Protein AF-A0A3N5UXP0-F1 (afdb_monomer_lite)

Structure (mmCIF, N/CA/C/O backbone):
data_AF-A0A3N5UXP0-F1
#
_entry.id   AF-A0A3N5UXP0-F1
#
loop_
_atom_site.group_PDB
_atom_site.id
_atom_site.type_symbol
_atom_site.label_atom_id
_atom_site.label_alt_id
_atom_site.label_comp_id
_atom_site.label_asym_id
_atom_site.label_entity_id
_atom_site.label_seq_id
_atom_site.pdbx_PDB_ins_code
_atom_site.Cartn_x
_atom_site.Cartn_y
_atom_site.Cartn_z
_atom_site.occupancy
_atom_site.B_iso_or_equiv
_atom_site.auth_seq_id
_atom_site.auth_comp_id
_atom_site.auth_asym_id
_atom_site.auth_atom_id
_atom_site.pdbx_PDB_model_num
ATOM 1 N N . MET A 1 1 ? -9.389 53.511 -37.615 1.00 38.66 1 MET A N 1
ATOM 2 C CA . MET A 1 1 ? -10.860 53.507 -37.781 1.00 38.66 1 MET A CA 1
ATOM 3 C C . MET A 1 1 ? -11.478 53.031 -36.477 1.00 38.66 1 MET A C 1
ATOM 5 O O . MET A 1 1 ? -11.442 51.839 -36.210 1.00 38.66 1 MET A O 1
ATOM 9 N N . ASN A 1 2 ? -11.983 53.950 -35.650 1.00 48.22 2 ASN A N 1
ATOM 10 C CA . ASN A 1 2 ? -12.771 53.594 -34.467 1.00 48.22 2 ASN A CA 1
ATOM 11 C C . ASN A 1 2 ? -14.183 53.247 -34.936 1.00 48.22 2 ASN A C 1
ATOM 13 O O . ASN A 1 2 ? -14.915 54.132 -35.375 1.00 48.22 2 ASN A O 1
ATOM 17 N N . GLN A 1 3 ? -14.556 51.969 -34.893 1.00 58.78 3 GLN A N 1
ATOM 18 C CA . GLN A 1 3 ? -15.959 51.607 -35.046 1.00 58.78 3 GLN A CA 1
ATOM 19 C C . GLN A 1 3 ? -16.660 51.848 -33.709 1.00 58.78 3 GLN A C 1
ATOM 21 O O . GLN A 1 3 ? -16.374 51.184 -32.715 1.00 58.78 3 GLN A O 1
ATOM 26 N N . ASN A 1 4 ? -17.547 52.842 -33.680 1.00 67.31 4 ASN A N 1
ATOM 27 C CA . ASN A 1 4 ? -18.376 53.130 -32.517 1.00 67.31 4 ASN A CA 1
ATOM 28 C C . ASN A 1 4 ? -19.388 51.991 -32.336 1.00 67.31 4 ASN A C 1
ATOM 30 O O . ASN A 1 4 ? -20.282 51.818 -33.162 1.00 67.31 4 ASN A O 1
ATOM 34 N N . LEU A 1 5 ? -19.243 51.227 -31.253 1.00 76.81 5 LEU A N 1
ATOM 35 C CA . LEU A 1 5 ? -20.214 50.220 -30.824 1.00 76.81 5 LEU A CA 1
ATOM 36 C C . LEU A 1 5 ? -21.593 50.869 -30.643 1.00 76.81 5 LEU A C 1
ATOM 38 O O . LEU A 1 5 ? -21.757 51.783 -29.832 1.00 76.81 5 LEU A O 1
ATOM 42 N N . SER A 1 6 ? -22.600 50.402 -31.387 1.00 84.00 6 SER A N 1
ATOM 43 C CA . SER A 1 6 ? -23.972 50.870 -31.195 1.00 84.00 6 SER A CA 1
ATOM 44 C C . SER A 1 6 ? -24.574 50.263 -29.921 1.00 84.00 6 SER A C 1
ATOM 46 O O . SER A 1 6 ? -24.191 49.175 -29.487 1.00 84.00 6 SER A O 1
ATOM 48 N N . ARG A 1 7 ? -25.582 50.923 -29.329 1.00 82.81 7 ARG A N 1
ATOM 49 C CA . ARG A 1 7 ? -26.308 50.398 -28.149 1.00 82.81 7 ARG A CA 1
ATOM 50 C C . ARG A 1 7 ? -26.869 48.990 -28.384 1.00 82.81 7 ARG A C 1
ATOM 52 O O . ARG A 1 7 ? -26.941 48.185 -27.461 1.00 82.81 7 ARG A O 1
ATOM 59 N N . ARG A 1 8 ? -27.254 48.689 -29.627 1.00 84.56 8 ARG A N 1
ATOM 60 C CA . ARG A 1 8 ? -27.774 47.377 -30.025 1.00 84.56 8 ARG A CA 1
ATOM 61 C C . ARG A 1 8 ? -26.673 46.320 -30.060 1.00 84.56 8 ARG A C 1
ATOM 63 O O . ARG A 1 8 ? -26.922 45.188 -29.659 1.00 84.56 8 ARG A O 1
ATOM 70 N N . ASP A 1 9 ? -25.478 46.686 -30.508 1.00 83.69 9 ASP A N 1
ATOM 71 C CA . ASP A 1 9 ? -24.330 45.778 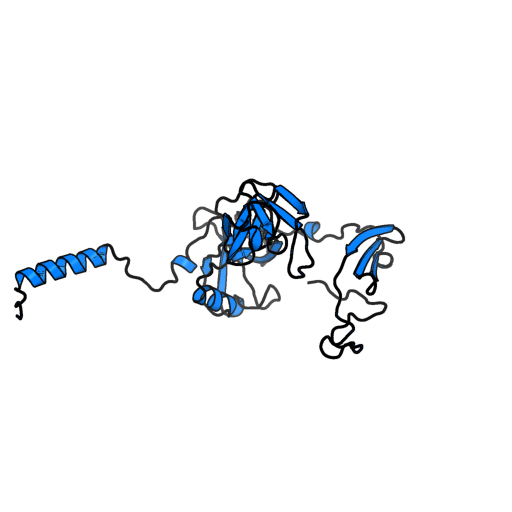-30.537 1.00 83.69 9 ASP A CA 1
ATOM 72 C C . ASP A 1 9 ? -23.822 45.505 -29.122 1.00 83.69 9 ASP A C 1
ATOM 74 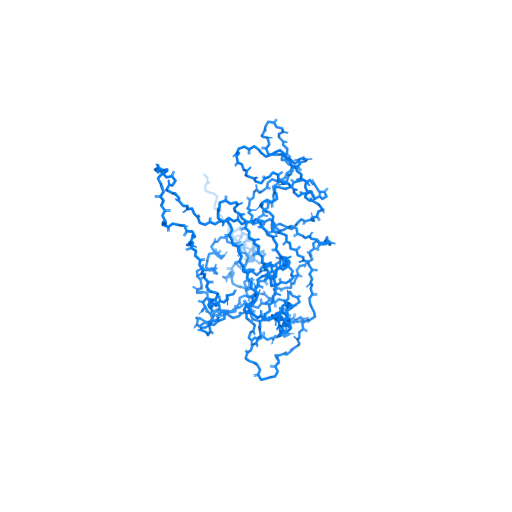O O . ASP A 1 9 ? -23.550 44.355 -28.790 1.00 83.69 9 ASP A O 1
ATOM 78 N N . PHE A 1 10 ? -23.836 46.516 -28.246 1.00 85.12 10 PHE A N 1
ATOM 79 C CA . PHE A 1 10 ? -23.573 46.331 -26.818 1.00 85.12 10 PHE A CA 1
ATOM 80 C C . PHE A 1 10 ? -24.548 45.335 -26.175 1.00 85.12 10 PHE A C 1
ATOM 82 O O . PHE A 1 10 ? -24.109 44.414 -25.496 1.00 85.12 10 PHE A O 1
ATOM 89 N N . LEU A 1 11 ? -25.858 45.461 -26.424 1.00 86.75 11 LEU A N 1
ATOM 90 C CA . LEU A 1 11 ? -26.856 44.539 -25.864 1.00 86.75 11 LEU A CA 1
ATOM 91 C C . LEU A 1 11 ? -26.717 43.108 -26.398 1.00 86.75 11 LEU A C 1
ATOM 93 O O . LEU A 1 11 ? -26.903 42.157 -25.644 1.00 86.75 11 LEU A O 1
ATOM 97 N N . LYS A 1 12 ? -26.361 42.939 -27.677 1.00 83.31 12 LYS A N 1
ATOM 98 C CA . LYS A 1 12 ? -26.081 41.615 -28.252 1.00 83.31 12 LYS A CA 1
ATOM 99 C C . LYS A 1 12 ? -24.848 40.980 -27.617 1.00 83.31 12 LYS A C 1
ATOM 101 O O . LYS A 1 12 ? -24.900 39.817 -27.236 1.00 83.31 12 LYS A O 1
ATOM 106 N N . ILE A 1 13 ? -23.768 41.746 -27.475 1.00 83.44 13 ILE A N 1
ATOM 107 C CA . ILE A 1 13 ? -22.529 41.271 -26.852 1.00 83.44 13 ILE A CA 1
ATOM 108 C C . ILE A 1 13 ? -22.777 40.948 -25.376 1.00 83.44 13 ILE A C 1
ATOM 110 O O . ILE A 1 13 ? -22.429 39.862 -24.938 1.00 83.44 13 ILE A O 1
ATOM 114 N N . ALA A 1 14 ? -23.453 41.821 -24.626 1.00 82.44 14 ALA A N 1
ATOM 115 C CA . ALA A 1 14 ? -23.791 41.580 -23.225 1.00 82.44 14 ALA A CA 1
ATOM 116 C C . ALA A 1 14 ? -24.684 40.341 -23.045 1.00 82.44 14 ALA A C 1
ATOM 118 O O . ALA A 1 14 ? -24.437 39.543 -22.146 1.00 82.44 14 ALA A O 1
ATOM 119 N N . GLY A 1 15 ? -25.679 40.143 -23.917 1.00 82.62 15 GLY A N 1
ATOM 120 C CA . GLY A 1 15 ? -26.537 38.957 -23.897 1.00 82.62 15 GLY A CA 1
ATOM 121 C C . GLY A 1 15 ? -25.772 37.660 -24.173 1.00 82.62 15 GLY A C 1
ATOM 122 O O . GLY A 1 15 ? -25.979 36.673 -23.474 1.00 82.62 15 GLY A O 1
ATOM 123 N N . VAL A 1 16 ? -24.843 37.668 -25.136 1.00 81.56 16 VAL A N 1
ATOM 124 C CA . VAL A 1 16 ? -23.967 36.517 -25.423 1.00 81.56 16 VAL A CA 1
ATOM 125 C C . VAL A 1 16 ? -22.995 36.261 -24.269 1.00 81.56 16 VAL A C 1
ATOM 127 O O . VAL A 1 16 ? -22.831 35.114 -23.869 1.00 81.56 16 VAL A O 1
ATOM 130 N N . SER A 1 17 ? -22.405 37.303 -23.681 1.00 74.50 17 SER A N 1
ATOM 131 C CA . SER A 1 17 ? -21.497 37.181 -22.532 1.00 74.50 17 SER A CA 1
ATOM 132 C C . SER A 1 17 ? -22.204 36.662 -21.274 1.00 74.50 17 SER A C 1
ATOM 134 O O . SER A 1 17 ? -21.659 35.818 -20.570 1.00 74.50 17 SER A O 1
ATOM 136 N N . LEU A 1 18 ? -23.432 37.114 -21.000 1.00 75.69 18 LEU A N 1
ATOM 137 C CA . LEU A 1 18 ? -24.247 36.617 -19.884 1.00 75.69 18 LEU A CA 1
ATOM 138 C C . LEU A 1 18 ? -24.764 35.194 -20.139 1.00 75.69 18 LEU A C 1
ATOM 140 O O . LEU A 1 18 ? -24.789 34.382 -19.219 1.00 75.69 18 LEU A O 1
ATOM 144 N N . GLY A 1 19 ? -25.115 34.857 -21.384 1.00 77.06 19 GLY A N 1
ATOM 145 C CA . GLY A 1 19 ? -25.444 33.485 -21.779 1.00 77.06 19 GLY A CA 1
ATOM 146 C C . GLY A 1 19 ? -24.246 32.541 -21.646 1.00 77.06 19 GLY A C 1
ATOM 147 O O . GLY A 1 19 ? -24.389 31.433 -21.141 1.00 77.06 19 GLY A O 1
ATOM 148 N N . ALA A 1 20 ? -23.044 32.999 -22.006 1.00 71.12 20 ALA A N 1
ATOM 149 C CA . ALA A 1 20 ? -21.808 32.255 -21.790 1.00 71.12 20 ALA A CA 1
ATOM 150 C C . ALA A 1 20 ? -21.514 32.048 -20.297 1.00 71.12 20 ALA A C 1
ATOM 152 O O . ALA A 1 20 ? -21.013 30.993 -19.940 1.00 71.12 20 ALA A O 1
ATOM 153 N N . LEU A 1 21 ? -21.884 32.985 -19.413 1.00 66.25 21 LEU A N 1
ATOM 154 C CA . LEU A 1 21 ? -21.805 32.801 -17.956 1.00 66.25 21 LEU A CA 1
ATOM 155 C C . LEU A 1 21 ? -22.816 31.780 -17.407 1.00 66.25 21 LEU A C 1
ATOM 157 O O . LEU A 1 21 ? -22.549 31.181 -16.375 1.00 66.25 21 LEU A O 1
ATOM 161 N N . ALA A 1 22 ? -23.941 31.542 -18.088 1.00 70.31 22 ALA A N 1
ATOM 162 C CA . ALA A 1 22 ? -24.891 30.494 -17.701 1.00 70.31 22 ALA A CA 1
ATOM 163 C C . ALA A 1 22 ? -24.376 29.074 -18.019 1.00 70.31 22 ALA A C 1
ATOM 165 O O . ALA A 1 22 ? -24.776 28.116 -17.363 1.00 70.31 22 ALA A O 1
ATOM 166 N N . PHE A 1 23 ? -23.472 28.945 -18.999 1.00 66.38 23 PHE A N 1
ATOM 167 C CA . PHE A 1 23 ? -22.812 27.682 -19.370 1.00 66.38 23 PHE A CA 1
ATOM 168 C C . PHE A 1 23 ? -21.343 27.601 -18.940 1.00 66.38 23 PHE A C 1
ATOM 170 O O . PHE A 1 23 ? -20.731 26.540 -19.022 1.00 66.38 23 PHE A O 1
ATOM 177 N N . SER A 1 24 ? -20.768 28.708 -18.478 1.00 53.28 24 SER A N 1
ATOM 178 C CA . SER A 1 24 ? -19.489 28.739 -17.789 1.00 53.28 24 SER A CA 1
ATOM 179 C C . SER A 1 24 ? -19.798 28.449 -16.329 1.00 53.28 24 SER A C 1
ATOM 181 O O . SER A 1 24 ? -20.294 29.352 -15.655 1.00 53.28 24 SER A O 1
ATOM 183 N N . PRO A 1 25 ? -19.535 27.234 -15.815 1.00 49.50 25 PRO A N 1
ATOM 184 C CA . PRO A 1 25 ? -19.732 26.964 -14.403 1.00 49.50 25 PRO A CA 1
ATOM 185 C C . PRO A 1 25 ? -18.946 28.019 -13.632 1.00 49.50 25 PRO A C 1
ATOM 187 O O . PRO A 1 25 ? -17.723 28.133 -13.760 1.00 49.50 25 PRO A O 1
ATOM 190 N N . TYR A 1 26 ? -19.676 28.858 -12.901 1.00 49.84 26 TYR A N 1
ATOM 191 C CA . TYR A 1 26 ? -19.102 29.772 -11.937 1.00 49.84 26 TYR A CA 1
ATOM 192 C C . TYR A 1 26 ? -18.204 28.901 -11.059 1.00 49.84 26 TYR A C 1
ATOM 194 O O . TYR A 1 26 ? -18.693 27.972 -10.416 1.00 49.84 26 TYR A O 1
ATOM 202 N N . ARG A 1 27 ? -16.884 29.120 -11.110 1.00 50.84 27 ARG A N 1
ATOM 203 C CA . ARG A 1 27 ? -15.921 28.441 -10.240 1.00 50.84 27 ARG A CA 1
ATOM 204 C C . ARG A 1 27 ? -16.158 28.954 -8.820 1.00 50.84 27 ARG A C 1
ATOM 206 O O . ARG A 1 27 ? -15.425 29.806 -8.330 1.00 50.84 27 ARG A O 1
ATOM 213 N N . LEU A 1 28 ? -17.232 28.474 -8.193 1.00 47.59 28 LEU A N 1
ATOM 214 C CA . LEU A 1 28 ? -17.370 28.438 -6.746 1.00 47.59 28 LEU A CA 1
ATOM 215 C C . LEU A 1 28 ? -16.079 27.818 -6.192 1.00 47.59 28 LEU A C 1
ATOM 217 O O . LEU A 1 28 ? -15.496 26.960 -6.863 1.00 47.59 28 LEU A O 1
ATOM 221 N N . PRO A 1 29 ? -15.572 28.290 -5.045 1.00 48.44 29 PRO A N 1
ATOM 222 C CA . PRO A 1 29 ? -14.257 27.911 -4.546 1.00 48.44 29 PRO A CA 1
ATOM 223 C C . PRO A 1 29 ? -14.208 26.408 -4.239 1.00 48.44 29 PRO A C 1
ATOM 225 O O . PRO A 1 29 ? -14.593 25.984 -3.162 1.00 48.44 29 PRO A O 1
ATOM 228 N N . TYR A 1 30 ? -13.804 25.630 -5.247 1.00 52.69 30 TYR A N 1
ATOM 229 C CA . TYR A 1 30 ? -12.980 24.415 -5.324 1.00 52.69 30 TYR A CA 1
ATOM 230 C C . TYR A 1 30 ? -12.932 23.391 -4.162 1.00 52.69 30 TYR A C 1
ATOM 232 O O . TYR A 1 30 ? -12.047 22.540 -4.170 1.00 52.69 30 TYR A O 1
ATOM 240 N N . PHE A 1 31 ? -13.868 23.397 -3.209 1.00 54.62 31 PHE A N 1
ATOM 241 C CA . PHE A 1 31 ? -13.952 22.417 -2.115 1.00 54.62 31 PHE A CA 1
ATOM 242 C C . PHE A 1 31 ? -15.149 21.469 -2.227 1.00 54.62 31 PHE A C 1
ATOM 244 O O . PHE A 1 31 ? -15.067 20.361 -1.706 1.00 54.62 31 PHE A O 1
ATOM 251 N N . ASP A 1 32 ? -16.199 21.806 -2.984 1.00 67.12 32 ASP A N 1
ATOM 252 C CA . ASP A 1 32 ? -17.343 20.893 -3.170 1.00 67.12 32 ASP A CA 1
ATOM 253 C C . ASP A 1 32 ? -16.909 19.545 -3.761 1.00 67.12 32 ASP A C 1
ATOM 255 O O . ASP A 1 32 ? -17.419 18.498 -3.374 1.00 67.12 32 ASP A O 1
ATOM 259 N N . TYR A 1 33 ? -15.909 19.538 -4.651 1.00 81.06 33 TYR A N 1
ATOM 260 C CA . TYR A 1 33 ? -15.340 18.288 -5.155 1.00 81.06 33 TYR A CA 1
ATOM 261 C C . TYR A 1 33 ? -14.583 17.506 -4.075 1.00 81.06 33 TYR A C 1
ATOM 263 O O . TYR A 1 33 ? -14.628 16.277 -4.089 1.00 81.06 33 TYR A O 1
ATOM 271 N N . LEU A 1 34 ? -13.877 18.189 -3.168 1.00 88.19 34 LEU A N 1
ATOM 272 C CA . LEU A 1 34 ? -13.119 17.542 -2.097 1.00 88.19 34 LEU A CA 1
ATOM 273 C C . LEU A 1 34 ? -14.053 16.905 -1.072 1.00 88.19 34 LEU A C 1
ATOM 275 O O . LEU A 1 34 ? -13.757 15.808 -0.626 1.00 88.19 34 LEU A O 1
ATOM 279 N N . SER A 1 35 ? -15.183 17.536 -0.757 1.00 90.25 35 SER A N 1
ATOM 280 C CA . SER A 1 35 ? -16.163 17.017 0.207 1.00 90.25 35 SER A CA 1
ATOM 281 C C . SER A 1 35 ? -17.239 16.114 -0.407 1.00 90.25 35 SER A C 1
ATOM 283 O O . SER A 1 35 ? -17.994 15.475 0.325 1.00 90.25 35 SER A O 1
ATOM 285 N N . ALA A 1 36 ? -17.330 16.036 -1.740 1.00 92.12 36 ALA A N 1
ATOM 286 C CA . ALA A 1 36 ? -18.309 15.188 -2.414 1.00 92.12 36 ALA A CA 1
ATOM 287 C C . ALA A 1 36 ? -18.081 13.696 -2.093 1.00 92.12 36 ALA A C 1
ATOM 289 O O . ALA A 1 36 ? -16.945 13.231 -2.229 1.00 92.12 36 ALA A O 1
ATOM 290 N N . PRO A 1 37 ? -19.142 12.927 -1.773 1.00 93.31 37 PRO A N 1
ATOM 291 C CA . PRO A 1 37 ? -19.045 11.491 -1.519 1.00 93.31 37 PRO A CA 1
ATOM 292 C C . PRO A 1 37 ? -18.346 10.748 -2.662 1.00 93.31 37 PRO A C 1
ATOM 294 O O . PRO A 1 37 ? -18.597 11.017 -3.842 1.00 93.31 37 PRO A O 1
ATOM 297 N N . LYS A 1 38 ? -17.470 9.801 -2.317 1.00 94.44 38 LYS A N 1
ATOM 298 C CA . LYS A 1 38 ? -16.662 9.046 -3.281 1.00 94.44 38 LYS A CA 1
ATOM 299 C C . LYS A 1 38 ? -16.999 7.564 -3.208 1.00 94.44 38 LYS A C 1
ATOM 301 O O . LYS A 1 38 ? -16.646 6.899 -2.243 1.00 94.44 38 LYS A O 1
ATOM 306 N N . ARG A 1 39 ? -17.651 7.049 -4.248 1.00 95.12 39 ARG A N 1
ATOM 307 C CA . ARG A 1 39 ? -17.877 5.609 -4.405 1.00 95.12 39 ARG A CA 1
ATOM 308 C C . ARG A 1 39 ? -16.637 4.938 -4.987 1.00 95.12 39 ARG A C 1
ATOM 310 O O . ARG A 1 39 ? -15.895 5.578 -5.743 1.00 95.12 39 ARG A O 1
ATOM 317 N N . LEU A 1 40 ? -16.430 3.663 -4.669 1.00 96.12 40 LEU A N 1
ATOM 318 C CA . LEU A 1 40 ? -15.402 2.877 -5.342 1.00 96.12 40 LEU A CA 1
ATOM 319 C C . LEU A 1 40 ? -15.609 2.891 -6.865 1.00 96.12 40 LEU A C 1
ATOM 321 O O . LEU A 1 40 ? -16.737 2.692 -7.332 1.00 96.12 40 LEU A O 1
ATOM 325 N N . PRO A 1 41 ? -14.545 3.142 -7.648 1.00 94.12 41 PRO A N 1
ATOM 326 C CA . PRO A 1 41 ? -14.595 2.953 -9.086 1.00 94.12 41 PRO A CA 1
ATOM 327 C C . PRO A 1 41 ? -14.571 1.458 -9.425 1.00 94.12 41 PRO A C 1
ATOM 329 O O . PRO A 1 41 ? -14.296 0.603 -8.583 1.00 94.12 41 PRO A O 1
ATOM 332 N N . GLU A 1 42 ? -14.818 1.145 -10.691 1.00 94.12 42 GLU A N 1
ATOM 333 C CA . GLU A 1 42 ? -14.532 -0.183 -11.220 1.00 94.12 42 GLU A CA 1
ATOM 334 C C . GLU A 1 42 ? -13.014 -0.361 -11.371 1.00 94.12 42 GLU A C 1
ATOM 336 O O . GLU A 1 42 ? -12.328 0.489 -11.946 1.00 94.12 42 GLU A O 1
ATOM 341 N N . PHE A 1 43 ? -12.487 -1.457 -10.829 1.00 95.94 43 PHE A N 1
ATOM 342 C CA . PHE A 1 43 ? -11.072 -1.812 -10.913 1.00 95.94 43 PHE A CA 1
ATOM 343 C C . PHE A 1 43 ? -10.853 -2.957 -11.913 1.00 95.94 43 PHE A C 1
ATOM 345 O O . PHE A 1 43 ? -11.781 -3.731 -12.155 1.00 95.94 43 PHE A O 1
ATOM 352 N N . PRO A 1 44 ? -9.633 -3.120 -12.464 1.00 94.75 44 PRO A N 1
ATOM 353 C CA . PRO A 1 44 ? -9.314 -4.257 -13.327 1.00 94.75 44 PRO A CA 1
ATOM 354 C C . PRO A 1 44 ? -9.622 -5.610 -12.666 1.00 94.75 44 PRO A C 1
ATOM 356 O O . PRO A 1 44 ? -9.353 -5.802 -11.484 1.00 94.75 44 PRO A O 1
ATOM 359 N N . GLY A 1 45 ? -10.143 -6.569 -13.434 1.00 88.44 45 GLY A N 1
ATOM 360 C CA . GLY A 1 45 ? -10.610 -7.872 -12.931 1.00 88.44 45 GLY A CA 1
ATOM 361 C C . GLY A 1 45 ? -9.530 -8.950 -12.772 1.00 88.44 45 GLY A C 1
ATOM 362 O O . GLY A 1 45 ? -9.852 -10.135 -12.774 1.00 88.44 45 GLY A O 1
ATOM 363 N N . SER A 1 46 ? -8.255 -8.565 -12.689 1.00 93.88 46 SER A N 1
ATOM 364 C CA . SER A 1 46 ? -7.134 -9.507 -12.535 1.00 93.88 46 SER A CA 1
ATOM 365 C C . SER A 1 46 ? -6.883 -9.847 -11.063 1.00 93.88 46 SER A C 1
ATOM 367 O O . SER A 1 46 ? -7.192 -9.060 -10.171 1.00 93.88 46 SER A O 1
ATOM 369 N N . GLU A 1 47 ? -6.316 -11.030 -10.797 1.00 94.56 47 GLU A N 1
ATOM 370 C CA . GLU A 1 47 ? -6.072 -11.519 -9.428 1.00 94.56 47 GLU A CA 1
ATOM 371 C C . GLU A 1 47 ? -5.135 -10.597 -8.626 1.00 94.56 47 GLU A C 1
ATOM 373 O O . GLU A 1 47 ? -5.300 -10.404 -7.417 1.00 94.56 47 GLU A O 1
ATOM 378 N N . ILE A 1 48 ? -4.151 -10.027 -9.323 1.00 97.31 48 ILE A N 1
ATOM 379 C CA . ILE A 1 48 ? -3.255 -8.983 -8.840 1.00 97.31 48 ILE A CA 1
ATOM 380 C C . ILE A 1 48 ? -3.405 -7.799 -9.793 1.00 97.31 48 ILE A C 1
ATOM 382 O O . ILE A 1 48 ? -3.407 -7.963 -11.010 1.00 97.31 48 ILE A O 1
ATOM 386 N N . ILE A 1 49 ? -3.483 -6.598 -9.237 1.00 98.19 49 ILE A N 1
ATOM 387 C CA . ILE A 1 49 ? -3.565 -5.345 -9.982 1.00 98.19 49 ILE A CA 1
ATOM 388 C C . ILE A 1 49 ? -2.298 -4.554 -9.679 1.00 98.19 49 ILE A C 1
ATOM 390 O O . ILE A 1 49 ? -1.976 -4.297 -8.517 1.00 98.19 49 ILE A O 1
ATOM 394 N N . GLY A 1 50 ? -1.557 -4.164 -10.711 1.00 97.75 50 GLY A N 1
ATOM 395 C CA . GLY A 1 50 ? -0.410 -3.277 -10.562 1.00 97.75 50 GLY A CA 1
ATOM 396 C C . GLY A 1 50 ? -0.865 -1.825 -10.472 1.00 97.75 50 GLY A C 1
ATOM 397 O O . GLY A 1 50 ? -1.459 -1.317 -11.419 1.00 97.75 50 GLY A O 1
ATOM 398 N N . ARG A 1 51 ? -0.558 -1.140 -9.367 1.00 97.56 51 ARG A N 1
ATOM 399 C CA . ARG A 1 51 ? -0.688 0.319 -9.264 1.00 97.56 51 ARG A CA 1
ATOM 400 C C . ARG A 1 51 ? 0.648 0.968 -9.597 1.00 97.56 51 ARG A C 1
ATOM 402 O O . ARG A 1 51 ? 1.641 0.715 -8.918 1.00 97.56 51 ARG A O 1
ATOM 409 N N . VAL A 1 52 ? 0.673 1.814 -10.622 1.00 97.25 52 VAL A N 1
ATOM 410 C CA . VAL A 1 52 ? 1.854 2.616 -10.968 1.00 97.25 52 VAL A CA 1
ATOM 411 C C . VAL A 1 52 ? 2.095 3.643 -9.861 1.00 97.25 52 VAL A C 1
ATOM 413 O O . VAL A 1 52 ? 1.194 4.409 -9.528 1.00 97.25 52 VAL A O 1
ATOM 416 N N . VAL A 1 53 ? 3.293 3.661 -9.274 1.00 94.94 53 VAL A N 1
ATOM 417 C CA . VAL A 1 53 ? 3.598 4.529 -8.115 1.00 94.94 53 VAL A CA 1
ATOM 418 C C . VAL A 1 53 ? 4.215 5.880 -8.493 1.00 94.94 53 VAL A C 1
ATOM 420 O O . VAL A 1 53 ? 4.367 6.746 -7.638 1.00 94.94 53 VAL A O 1
ATOM 423 N N . GLU A 1 54 ? 4.538 6.075 -9.771 1.00 93.00 54 GLU A N 1
ATOM 424 C CA . GLU A 1 54 ? 5.231 7.251 -10.306 1.00 93.00 54 GLU A CA 1
ATOM 425 C C . GLU A 1 54 ? 4.588 7.744 -11.614 1.00 93.00 54 GLU A C 1
ATOM 427 O O . GLU A 1 54 ? 3.868 7.014 -12.294 1.00 93.00 54 GLU A O 1
ATOM 432 N N . ASN A 1 55 ? 4.853 8.996 -11.992 1.00 92.44 55 ASN A N 1
ATOM 433 C CA . ASN A 1 55 ? 4.378 9.566 -13.254 1.00 92.44 55 ASN A CA 1
ATOM 434 C C . ASN A 1 55 ? 5.340 9.283 -14.414 1.00 92.44 55 ASN A C 1
ATOM 436 O O . ASN A 1 55 ? 6.552 9.225 -14.231 1.00 92.44 55 ASN A O 1
ATOM 440 N N . GLY A 1 56 ? 4.809 9.198 -15.636 1.00 94.69 56 GLY A N 1
ATOM 441 C CA . GLY A 1 56 ? 5.629 9.099 -16.848 1.00 94.69 56 GLY A CA 1
ATOM 442 C C . GLY A 1 56 ? 6.333 7.751 -17.031 1.00 94.69 56 GLY A C 1
ATOM 443 O O . GLY A 1 56 ? 7.317 7.669 -17.778 1.00 94.69 56 GLY A O 1
ATOM 444 N N . ILE A 1 57 ? 5.821 6.701 -16.389 1.00 95.75 57 ILE A N 1
ATOM 445 C CA . ILE A 1 57 ? 6.352 5.343 -16.487 1.00 95.75 57 ILE A CA 1
ATOM 446 C C . ILE A 1 57 ? 6.082 4.771 -17.877 1.00 95.75 57 ILE A C 1
ATOM 448 O O . ILE A 1 57 ? 4.966 4.840 -18.387 1.00 95.75 57 ILE A O 1
ATOM 452 N N . ASP A 1 58 ? 7.111 4.198 -18.501 1.00 96.19 58 ASP A N 1
ATOM 453 C CA . ASP A 1 58 ? 6.978 3.567 -19.812 1.00 96.19 58 ASP A CA 1
ATOM 454 C C . ASP A 1 58 ? 6.214 2.246 -19.738 1.00 96.19 58 ASP A C 1
ATOM 456 O O . ASP A 1 58 ? 6.637 1.302 -19.065 1.00 96.19 58 ASP A O 1
ATOM 460 N N . LEU A 1 59 ? 5.156 2.154 -20.540 1.00 97.56 59 LEU A N 1
ATOM 461 C CA . LEU A 1 59 ? 4.628 0.887 -21.020 1.00 97.56 59 LEU A CA 1
ATOM 462 C C . LEU A 1 59 ? 5.421 0.491 -22.263 1.00 97.56 59 LEU A C 1
ATOM 464 O O . LEU A 1 59 ? 5.546 1.286 -23.197 1.00 97.56 59 LEU A O 1
ATOM 468 N N . ARG A 1 60 ? 5.966 -0.725 -22.287 1.00 97.75 60 ARG A N 1
ATOM 469 C CA . ARG A 1 60 ? 6.908 -1.158 -23.324 1.00 97.75 60 ARG A CA 1
ATOM 470 C C . ARG A 1 60 ? 6.412 -2.370 -24.093 1.00 97.75 60 ARG A C 1
ATOM 472 O O . ARG A 1 60 ? 5.806 -3.262 -23.518 1.00 97.75 60 ARG A O 1
ATOM 479 N N . ASN A 1 61 ? 6.714 -2.460 -25.386 1.00 97.44 61 ASN A N 1
ATOM 480 C CA . ASN A 1 61 ? 6.333 -3.629 -26.194 1.00 97.44 61 ASN A CA 1
ATOM 481 C C . ASN A 1 61 ? 7.180 -4.886 -25.917 1.00 97.44 61 ASN A C 1
ATOM 483 O O . ASN A 1 61 ? 6.848 -5.971 -26.386 1.00 97.44 61 ASN A O 1
ATOM 487 N N . ARG A 1 62 ? 8.285 -4.745 -25.181 1.00 96.69 62 ARG A N 1
ATOM 488 C CA . ARG A 1 62 ? 9.164 -5.831 -24.734 1.00 96.69 62 ARG A CA 1
ATOM 489 C C . ARG A 1 62 ? 9.856 -5.421 -23.423 1.00 96.69 62 ARG A C 1
ATOM 491 O O . ARG A 1 62 ? 10.011 -4.219 -23.188 1.00 96.69 62 ARG A O 1
ATOM 498 N N . PRO A 1 63 ? 10.299 -6.369 -22.581 1.00 96.44 63 PRO A N 1
ATOM 499 C CA . PRO A 1 63 ? 10.828 -6.077 -21.248 1.00 96.44 63 PRO A CA 1
ATOM 500 C C . PRO A 1 63 ? 12.283 -5.572 -21.299 1.00 96.44 63 PRO A C 1
ATOM 502 O O . PRO A 1 63 ? 13.219 -6.281 -20.936 1.00 96.44 63 PRO A O 1
ATOM 505 N N . THR A 1 64 ? 12.496 -4.352 -21.797 1.00 95.12 64 THR A N 1
ATOM 506 C CA . THR A 1 64 ? 13.812 -3.688 -21.789 1.00 95.12 64 THR A CA 1
ATOM 507 C C . THR A 1 64 ? 13.704 -2.170 -21.792 1.00 95.12 64 THR A C 1
ATOM 509 O O . THR A 1 64 ? 12.838 -1.621 -22.474 1.00 95.12 64 THR A O 1
ATOM 512 N N . ASN A 1 65 ? 14.592 -1.495 -21.062 1.00 93.38 65 ASN A N 1
ATOM 513 C CA . ASN A 1 65 ? 14.754 -0.039 -21.082 1.00 93.38 65 ASN A CA 1
ATOM 514 C C . ASN A 1 65 ? 15.895 0.424 -22.004 1.00 93.38 65 ASN A C 1
ATOM 516 O O . ASN A 1 65 ? 16.327 1.561 -21.871 1.00 93.38 65 ASN A O 1
ATOM 520 N N . ASP A 1 66 ? 16.376 -0.423 -22.919 1.00 93.00 66 ASP A N 1
ATOM 521 C CA . ASP A 1 66 ? 17.361 -0.012 -23.918 1.00 93.00 66 ASP A CA 1
ATOM 522 C C . ASP A 1 66 ? 16.775 1.042 -24.870 1.00 93.00 66 ASP A C 1
ATOM 524 O O . ASP A 1 66 ? 15.872 0.763 -25.671 1.00 93.00 66 ASP A O 1
ATOM 528 N N . ASP A 1 67 ? 17.299 2.263 -24.770 1.00 88.62 67 ASP A N 1
ATOM 529 C CA . ASP A 1 67 ? 16.868 3.415 -25.557 1.00 88.62 67 ASP A CA 1
ATOM 530 C C . ASP A 1 67 ? 17.112 3.213 -27.061 1.00 88.62 67 ASP A C 1
ATOM 532 O O . ASP A 1 67 ? 16.342 3.719 -27.881 1.00 88.62 67 ASP A O 1
ATOM 536 N N . ALA A 1 68 ? 18.111 2.409 -27.450 1.00 91.69 68 ALA A N 1
ATOM 537 C CA . ALA A 1 68 ? 18.391 2.110 -28.855 1.00 91.69 68 ALA A CA 1
ATOM 538 C C . ALA A 1 68 ? 17.280 1.278 -29.519 1.00 91.69 68 ALA A C 1
ATOM 540 O O . ALA A 1 68 ? 17.141 1.283 -30.743 1.00 91.69 68 ALA A O 1
ATOM 541 N N . LEU A 1 69 ? 16.475 0.567 -28.723 1.00 92.19 69 LEU A N 1
ATOM 542 C CA . LEU A 1 69 ? 15.401 -0.299 -29.207 1.00 92.19 69 LEU A CA 1
ATOM 543 C C . LEU A 1 69 ? 14.039 0.406 -29.299 1.00 92.19 69 LEU A C 1
ATOM 545 O O . LEU A 1 69 ? 13.099 -0.198 -29.817 1.00 92.19 69 LEU A O 1
ATOM 549 N N . ASN A 1 70 ? 13.924 1.648 -28.804 1.00 90.38 70 ASN A N 1
ATOM 550 C CA . ASN A 1 70 ? 12.706 2.469 -28.809 1.00 90.38 70 ASN A CA 1
ATOM 551 C C . ASN A 1 70 ? 11.434 1.679 -28.434 1.00 90.38 70 ASN A C 1
ATOM 553 O O . ASN A 1 70 ? 10.471 1.580 -29.196 1.00 90.38 70 ASN A O 1
ATOM 557 N N . THR A 1 71 ? 11.462 1.039 -27.266 1.00 95.56 71 THR A N 1
ATOM 558 C CA . THR A 1 71 ? 10.436 0.063 -26.864 1.00 95.56 71 THR A CA 1
ATOM 559 C C . THR A 1 71 ? 9.227 0.679 -26.175 1.00 95.56 71 THR A C 1
ATOM 561 O O . THR A 1 71 ? 8.252 -0.036 -25.944 1.00 95.56 71 THR A O 1
ATOM 564 N N . SER A 1 72 ? 9.271 1.974 -25.846 1.00 96.50 72 SER A N 1
ATOM 565 C CA . SER A 1 72 ? 8.151 2.692 -25.232 1.00 96.50 72 SER A CA 1
ATOM 566 C C . SER A 1 72 ? 6.992 2.825 -26.219 1.00 96.50 72 SER A C 1
ATOM 568 O O . SER A 1 72 ? 7.147 3.347 -27.320 1.00 96.50 72 SER A O 1
ATOM 570 N N . ILE A 1 73 ? 5.824 2.336 -25.814 1.00 97.06 73 ILE A N 1
ATOM 571 C CA . ILE A 1 73 ? 4.574 2.380 -26.586 1.00 97.06 73 ILE A CA 1
ATOM 572 C C . ILE A 1 73 ? 3.491 3.211 -25.894 1.00 97.06 73 ILE A C 1
ATOM 574 O O . ILE A 1 73 ? 2.409 3.400 -26.442 1.00 97.06 73 ILE A O 1
ATOM 578 N N . GLY A 1 74 ? 3.771 3.715 -24.695 1.00 96.38 74 GLY A N 1
ATOM 579 C CA . GLY A 1 74 ? 2.850 4.538 -23.932 1.00 96.38 74 GLY A CA 1
ATOM 580 C C . GLY A 1 74 ? 3.468 5.020 -22.629 1.00 96.38 74 GLY A C 1
ATOM 581 O O . GLY A 1 74 ? 4.474 4.488 -22.157 1.00 96.38 74 GLY A O 1
ATOM 582 N N . LYS A 1 75 ? 2.835 6.034 -22.041 1.00 96.94 75 LYS A N 1
ATOM 583 C CA . LYS A 1 75 ? 3.200 6.585 -20.738 1.00 96.94 75 LYS A CA 1
ATOM 584 C C . LYS A 1 75 ? 2.042 6.400 -19.770 1.00 96.94 75 LYS A C 1
ATOM 586 O O . LYS A 1 75 ? 0.911 6.767 -20.083 1.00 96.94 75 LYS A O 1
ATOM 591 N N . LEU A 1 76 ? 2.342 5.836 -18.610 1.00 96.75 76 LEU A N 1
ATOM 592 C CA . LEU A 1 76 ? 1.410 5.651 -17.509 1.00 96.75 76 LEU A CA 1
ATOM 593 C C . LEU A 1 76 ? 1.707 6.685 -16.423 1.00 96.75 76 LEU A C 1
ATOM 595 O O . LEU A 1 76 ? 2.867 6.971 -16.118 1.00 96.75 76 LEU A O 1
ATOM 599 N N . ASN A 1 77 ? 0.648 7.256 -15.859 1.00 94.81 77 ASN A N 1
ATOM 600 C CA . ASN A 1 77 ? 0.745 8.187 -14.737 1.00 94.81 77 ASN A CA 1
ATOM 601 C C . ASN A 1 77 ? 0.618 7.439 -13.408 1.00 94.81 77 ASN A C 1
ATOM 603 O O . ASN A 1 77 ? 0.159 6.292 -13.383 1.00 94.81 77 ASN A O 1
ATOM 607 N N . ALA A 1 78 ? 0.963 8.108 -12.312 1.00 92.88 78 ALA A N 1
ATOM 608 C CA . ALA A 1 78 ? 0.745 7.586 -10.973 1.00 92.88 78 ALA A CA 1
ATOM 609 C C . ALA A 1 78 ? -0.733 7.205 -10.785 1.00 92.88 78 ALA A C 1
ATOM 611 O O . ALA A 1 78 ? -1.635 7.840 -11.336 1.00 92.88 78 ALA A O 1
ATOM 612 N N . ASP A 1 79 ? -0.963 6.127 -10.042 1.00 94.25 79 ASP A N 1
ATOM 613 C CA . ASP A 1 79 ? -2.260 5.490 -9.808 1.00 94.25 79 ASP A CA 1
ATOM 614 C C . ASP A 1 79 ? -2.958 4.906 -11.040 1.00 94.25 79 ASP A C 1
ATOM 616 O O . ASP A 1 79 ? -4.101 4.449 -10.940 1.00 94.25 79 ASP A O 1
ATOM 620 N N . SER A 1 80 ? -2.281 4.845 -12.192 1.00 95.94 80 SER A N 1
ATOM 621 C CA . SER A 1 80 ? -2.751 3.995 -13.287 1.00 95.94 80 SER A CA 1
ATOM 622 C C . SER A 1 80 ? -2.784 2.549 -12.799 1.00 95.94 80 SER A C 1
ATOM 624 O O . SER A 1 80 ? -1.807 2.055 -12.229 1.00 95.94 80 SER A O 1
ATOM 626 N N . LEU A 1 81 ? -3.913 1.880 -13.016 1.00 97.31 81 LEU A N 1
ATOM 627 C CA . LEU A 1 81 ? -4.104 0.484 -12.647 1.00 97.31 81 LEU A CA 1
ATOM 628 C C . LEU A 1 81 ? -3.972 -0.386 -13.887 1.00 97.31 81 LEU A C 1
ATOM 630 O O . LEU A 1 81 ? -4.608 -0.126 -14.908 1.00 97.31 81 LEU A O 1
ATOM 634 N N . VAL A 1 82 ? -3.144 -1.416 -13.786 1.00 96.88 82 VAL A N 1
ATOM 635 C CA . VAL A 1 82 ? -2.889 -2.367 -14.865 1.00 96.88 82 VAL A CA 1
ATOM 636 C C . VAL A 1 82 ? -3.123 -3.784 -14.377 1.00 96.88 82 VAL A C 1
ATOM 638 O O . VAL A 1 82 ? -2.881 -4.102 -13.213 1.00 96.88 82 VAL A O 1
ATOM 641 N N . GLU A 1 83 ? -3.584 -4.647 -15.274 1.00 97.12 83 GLU A N 1
ATOM 642 C CA . GLU A 1 83 ? -3.669 -6.072 -14.975 1.00 97.12 83 GLU A CA 1
ATOM 643 C C . GLU A 1 83 ? -2.271 -6.669 -14.826 1.00 97.12 83 GLU A C 1
ATOM 645 O O . GLU A 1 83 ? -1.378 -6.392 -15.633 1.00 97.12 83 GLU A O 1
ATOM 650 N N . TRP A 1 84 ? -2.078 -7.479 -13.787 1.00 96.94 84 TRP A N 1
ATOM 651 C CA . TRP A 1 84 ? -0.805 -8.131 -13.514 1.00 96.94 84 TRP A CA 1
ATOM 652 C C . TRP A 1 84 ? -0.854 -9.587 -13.970 1.00 96.94 84 TRP A C 1
ATOM 654 O O . TRP A 1 84 ? -1.456 -10.428 -13.305 1.00 96.94 84 TRP A O 1
ATOM 664 N N . ASN A 1 85 ? -0.166 -9.918 -15.064 1.00 95.38 85 ASN A N 1
ATOM 665 C CA . ASN A 1 85 ? -0.113 -11.303 -15.536 1.00 95.38 85 ASN A CA 1
ATOM 666 C C . ASN A 1 85 ? 0.976 -12.087 -14.798 1.00 95.38 85 ASN A C 1
ATOM 668 O O . ASN A 1 85 ? 0.706 -12.941 -13.959 1.00 95.38 85 ASN A O 1
ATOM 672 N N . ARG A 1 86 ? 2.244 -11.795 -15.095 1.00 95.19 86 ARG A N 1
ATOM 673 C CA . ARG A 1 86 ? 3.395 -12.444 -14.455 1.00 95.19 86 ARG A CA 1
ATOM 674 C C . ARG A 1 86 ? 4.604 -11.527 -14.441 1.00 95.19 86 ARG A C 1
ATOM 676 O O . ARG A 1 86 ? 4.696 -10.587 -15.229 1.00 95.19 86 ARG A O 1
ATOM 683 N N . GLN A 1 87 ? 5.561 -11.843 -13.575 1.00 96.25 87 GLN A N 1
ATOM 684 C CA . GLN A 1 87 ? 6.884 -11.230 -13.634 1.00 96.25 87 GLN A CA 1
ATOM 685 C C . GLN A 1 87 ? 7.760 -11.981 -14.641 1.00 96.25 87 GLN A C 1
ATOM 687 O O . GLN A 1 87 ? 7.844 -13.209 -14.606 1.00 96.25 87 GLN A O 1
ATOM 692 N N . VAL A 1 88 ? 8.439 -11.239 -15.509 1.00 96.38 88 VAL A N 1
ATOM 693 C CA . VAL A 1 88 ? 9.425 -11.753 -16.464 1.00 96.38 88 VAL A CA 1
ATOM 694 C C . VAL A 1 88 ? 10.780 -11.105 -16.206 1.00 96.38 88 VAL A C 1
ATOM 696 O O . VAL A 1 88 ? 10.860 -9.975 -15.723 1.00 96.38 88 VAL A O 1
ATOM 699 N N . VAL A 1 89 ? 11.857 -11.815 -16.532 1.00 95.56 89 VAL A N 1
ATOM 700 C CA . VAL A 1 89 ? 13.198 -11.224 -16.545 1.00 95.56 89 VAL A CA 1
ATOM 701 C C . VAL A 1 89 ? 13.352 -10.439 -17.842 1.00 95.56 89 VAL A C 1
ATOM 703 O O . VAL A 1 89 ? 13.091 -10.961 -18.924 1.00 95.56 89 VAL A O 1
ATOM 706 N N . GLY A 1 90 ? 13.741 -9.178 -17.718 1.00 92.81 90 GLY A N 1
ATOM 707 C CA . GLY A 1 90 ? 14.029 -8.291 -18.831 1.00 92.81 90 GLY A CA 1
ATOM 708 C C . GLY A 1 90 ? 15.503 -7.929 -18.919 1.00 92.81 90 GLY A C 1
ATOM 709 O O . GLY A 1 90 ? 16.338 -8.412 -18.158 1.00 92.81 90 GLY A O 1
ATOM 710 N N . ASN A 1 91 ? 15.805 -7.045 -19.862 1.00 92.12 91 ASN A N 1
ATOM 711 C CA . ASN A 1 91 ? 17.110 -6.416 -19.996 1.00 92.12 91 ASN A CA 1
ATOM 712 C C . ASN A 1 91 ? 17.020 -4.984 -19.455 1.00 92.12 91 ASN A C 1
ATOM 714 O O . ASN A 1 91 ? 16.464 -4.114 -20.126 1.00 92.12 91 ASN A O 1
ATOM 718 N N . VAL A 1 92 ? 17.522 -4.761 -18.237 1.00 89.00 92 VAL A N 1
ATOM 719 C CA . VAL A 1 92 ? 17.553 -3.435 -17.613 1.00 89.00 92 VAL A CA 1
ATOM 720 C C . VAL A 1 92 ? 18.980 -2.883 -17.620 1.00 89.00 92 VAL A C 1
ATOM 722 O O . VAL A 1 92 ? 19.860 -3.393 -16.924 1.00 89.00 92 VAL A O 1
ATOM 725 N N . ILE A 1 93 ? 19.200 -1.830 -18.403 1.00 86.38 93 ILE A N 1
ATOM 726 C CA . ILE A 1 93 ? 20.456 -1.083 -18.515 1.00 86.38 93 ILE A CA 1
ATOM 727 C C . ILE A 1 93 ? 20.501 0.104 -17.532 1.00 86.38 93 ILE A C 1
ATOM 729 O O . ILE A 1 93 ? 19.497 0.447 -16.906 1.00 86.38 93 ILE A O 1
ATOM 733 N N . TYR A 1 94 ? 21.680 0.722 -17.388 1.00 83.81 94 TYR A N 1
ATOM 734 C CA . TYR A 1 94 ? 21.979 1.846 -16.475 1.00 83.81 94 TYR A CA 1
ATOM 735 C C . TYR A 1 94 ? 22.016 1.521 -14.972 1.00 83.81 94 TYR A C 1
ATOM 737 O O . TYR A 1 94 ? 21.806 2.392 -14.133 1.00 83.81 94 TYR A O 1
ATOM 745 N N . GLY A 1 95 ? 22.354 0.279 -14.614 1.00 69.94 95 GLY A N 1
ATOM 746 C CA . GLY A 1 95 ? 22.732 -0.063 -13.235 1.00 69.94 95 GLY A CA 1
ATOM 747 C C . GLY A 1 95 ? 21.567 -0.214 -12.255 1.00 69.94 95 GLY A C 1
ATOM 748 O O . GLY A 1 95 ? 21.788 -0.254 -11.047 1.00 69.94 95 GLY A O 1
ATOM 749 N N . LEU A 1 96 ? 20.332 -0.334 -12.748 1.00 80.62 96 LEU A N 1
ATOM 750 C CA . LEU A 1 96 ? 19.202 -0.715 -11.906 1.00 80.62 96 LEU A CA 1
ATOM 751 C C . LEU A 1 96 ? 19.339 -2.186 -11.475 1.00 80.62 96 LEU A C 1
ATOM 753 O O . LEU A 1 96 ? 19.597 -3.080 -12.285 1.00 80.62 96 LEU A O 1
ATOM 757 N N . SER A 1 97 ? 19.172 -2.435 -10.177 1.00 80.88 97 SER A N 1
ATOM 758 C CA . SER A 1 97 ? 19.405 -3.750 -9.565 1.00 80.88 97 SER A CA 1
ATOM 759 C C . SER A 1 97 ? 18.280 -4.752 -9.828 1.00 80.88 97 SER A C 1
ATOM 761 O O . SER A 1 97 ? 18.523 -5.958 -9.893 1.00 80.88 97 SER A O 1
ATOM 763 N N . ASN A 1 98 ? 17.045 -4.278 -10.001 1.00 87.75 98 ASN A N 1
ATOM 764 C CA . ASN A 1 98 ? 15.926 -5.132 -10.367 1.00 87.75 98 ASN A CA 1
ATOM 765 C C . ASN A 1 98 ? 15.914 -5.322 -11.886 1.00 87.75 98 ASN A C 1
ATOM 767 O O . ASN A 1 98 ? 15.876 -4.361 -12.641 1.00 87.75 98 ASN A O 1
ATOM 771 N N . GLN A 1 99 ? 15.937 -6.573 -12.333 1.00 91.06 99 GLN A N 1
ATOM 772 C CA . GLN A 1 99 ? 15.918 -6.938 -13.754 1.00 91.06 99 GLN A CA 1
ATOM 773 C C . GLN A 1 99 ? 14.534 -7.445 -14.187 1.00 91.06 99 GLN A C 1
ATOM 775 O O . GLN A 1 99 ? 14.400 -8.126 -15.199 1.00 91.06 99 GLN A O 1
ATOM 780 N N . ARG A 1 100 ? 13.492 -7.189 -13.388 1.00 94.69 100 ARG A N 1
ATOM 781 C CA . ARG A 1 100 ? 12.150 -7.734 -13.609 1.00 94.69 100 ARG A CA 1
ATOM 782 C C . ARG A 1 100 ? 11.214 -6.713 -14.239 1.00 94.69 100 ARG A C 1
ATOM 784 O O . ARG A 1 100 ? 11.219 -5.533 -13.891 1.00 94.69 100 ARG A O 1
ATOM 791 N N . TYR A 1 101 ? 10.353 -7.219 -15.106 1.00 97.31 101 TYR A N 1
ATOM 792 C CA . TYR A 1 101 ? 9.197 -6.524 -15.654 1.00 97.31 101 TYR A CA 1
ATOM 793 C C . TYR A 1 101 ? 7.925 -7.280 -15.292 1.00 97.31 101 TYR A C 1
ATOM 795 O O . TYR A 1 101 ? 7.954 -8.492 -15.087 1.00 97.31 101 TYR A O 1
ATOM 803 N N . VAL A 1 102 ? 6.810 -6.568 -15.246 1.00 97.75 102 VAL A N 1
ATOM 804 C CA . VAL A 1 102 ? 5.468 -7.136 -15.164 1.00 97.75 102 VAL A CA 1
ATOM 805 C C . VAL A 1 102 ? 4.875 -7.137 -16.560 1.00 97.75 102 VAL A C 1
ATOM 807 O O . VAL A 1 102 ? 4.852 -6.104 -17.226 1.00 97.75 102 VAL A O 1
ATOM 810 N N . GLU A 1 103 ? 4.431 -8.307 -17.002 1.00 97.62 103 GLU A N 1
ATOM 811 C CA . GLU A 1 103 ? 3.642 -8.470 -18.217 1.00 97.62 103 GLU A CA 1
ATOM 812 C C . GLU A 1 103 ? 2.188 -8.064 -17.945 1.00 97.62 103 GLU A C 1
ATOM 814 O O . GLU A 1 103 ? 1.588 -8.509 -16.965 1.00 97.62 103 GLU A O 1
ATOM 819 N N . THR A 1 104 ? 1.631 -7.246 -18.830 1.00 96.81 104 THR A N 1
ATOM 820 C CA . THR A 1 104 ? 0.223 -6.837 -18.876 1.00 96.81 104 THR A CA 1
ATOM 821 C C . THR A 1 104 ? -0.337 -7.173 -20.265 1.00 96.81 104 THR A C 1
ATOM 823 O O . THR A 1 104 ? 0.438 -7.438 -21.189 1.00 96.81 104 THR A O 1
ATOM 826 N N . PRO A 1 105 ? -1.664 -7.135 -20.481 1.00 96.00 105 PRO A N 1
ATOM 827 C CA . PRO A 1 105 ? -2.240 -7.352 -21.811 1.00 96.00 105 PRO A CA 1
ATOM 828 C C . PRO A 1 105 ? -1.722 -6.388 -22.895 1.00 96.00 105 PRO A C 1
ATOM 830 O O . PRO A 1 105 ? -1.768 -6.707 -24.080 1.00 96.00 105 PRO A O 1
ATOM 833 N N . GLN A 1 106 ? -1.242 -5.202 -22.506 1.00 95.56 106 GLN A N 1
ATOM 834 C CA . GLN A 1 106 ? -0.793 -4.148 -23.417 1.00 95.56 106 GLN A CA 1
ATOM 835 C C . GLN A 1 106 ? 0.730 -4.125 -23.620 1.00 95.56 106 GLN A C 1
ATOM 837 O O . GLN A 1 106 ? 1.198 -3.488 -24.563 1.00 95.56 106 GLN A O 1
ATOM 842 N N . GLY A 1 107 ? 1.513 -4.776 -22.755 1.00 97.12 107 GLY A N 1
ATOM 843 C CA . GLY A 1 107 ? 2.972 -4.757 -22.833 1.00 97.12 107 GLY A CA 1
ATOM 844 C C . GLY A 1 107 ? 3.660 -5.095 -21.513 1.00 97.12 107 GLY A C 1
ATOM 845 O O . GLY A 1 107 ? 3.185 -5.906 -20.727 1.00 97.12 107 GLY A O 1
ATOM 846 N N . TYR A 1 108 ? 4.813 -4.478 -21.278 1.00 98.12 108 TYR A N 1
ATOM 847 C CA . TYR A 1 108 ? 5.683 -4.730 -20.137 1.00 98.12 108 TYR A CA 1
ATOM 848 C C . TYR A 1 108 ? 5.991 -3.429 -19.405 1.00 98.12 108 TYR A C 1
ATOM 850 O O . TYR A 1 108 ? 6.333 -2.423 -20.027 1.00 98.12 108 TYR A O 1
ATOM 858 N N . ILE A 1 109 ? 5.921 -3.465 -18.079 1.00 97.50 109 ILE A N 1
ATOM 859 C CA . ILE A 1 109 ? 6.229 -2.328 -17.204 1.00 97.50 109 ILE A CA 1
ATOM 860 C C . ILE A 1 109 ? 7.325 -2.751 -16.235 1.00 97.50 109 ILE A C 1
ATOM 862 O O . ILE A 1 109 ? 7.356 -3.893 -15.780 1.00 97.50 109 ILE A O 1
ATOM 866 N N . TYR A 1 110 ? 8.256 -1.851 -15.939 1.00 95.94 110 TYR A N 1
ATOM 867 C CA . TYR A 1 110 ? 9.337 -2.143 -15.006 1.00 95.94 110 TYR A CA 1
ATOM 868 C C . TYR A 1 110 ? 8.778 -2.460 -13.608 1.00 95.94 110 TYR A C 1
ATOM 870 O O . TYR A 1 110 ? 7.963 -1.713 -13.075 1.00 95.94 110 TYR A O 1
ATOM 878 N N . ALA A 1 111 ? 9.182 -3.580 -13.005 1.00 94.88 111 ALA A N 1
ATOM 879 C CA . ALA A 1 111 ? 8.484 -4.099 -11.827 1.00 94.88 111 ALA A CA 1
ATOM 880 C C . ALA A 1 111 ? 8.642 -3.217 -10.578 1.00 94.88 111 ALA A C 1
ATOM 882 O O . ALA A 1 111 ? 7.749 -3.197 -9.739 1.00 94.88 111 ALA A O 1
ATOM 883 N N . SER A 1 112 ? 9.747 -2.475 -10.447 1.00 92.50 112 SER A N 1
ATOM 884 C CA . SER A 1 112 ? 9.997 -1.643 -9.257 1.00 92.50 112 SER A CA 1
ATOM 885 C C . SER A 1 112 ? 9.069 -0.433 -9.134 1.00 92.50 112 SER A C 1
ATOM 887 O O . SER A 1 112 ? 8.991 0.144 -8.058 1.00 92.50 112 SER A O 1
ATOM 889 N N . VAL A 1 113 ? 8.380 -0.046 -10.211 1.00 94.81 113 VAL A N 1
ATOM 890 C CA . VAL A 1 113 ? 7.450 1.099 -10.225 1.00 94.81 113 VAL A CA 1
ATOM 891 C C . VAL A 1 113 ? 5.983 0.665 -10.161 1.00 94.81 113 VAL A C 1
ATOM 893 O O . VAL A 1 113 ? 5.078 1.467 -10.401 1.00 94.81 113 VAL A O 1
ATOM 896 N N . LEU A 1 114 ? 5.735 -0.606 -9.836 1.00 96.56 114 LEU A N 1
ATOM 897 C CA . LEU A 1 114 ? 4.403 -1.156 -9.628 1.00 96.56 114 LEU A CA 1
ATOM 898 C C . LEU A 1 114 ? 4.257 -1.663 -8.194 1.00 96.56 114 LEU A C 1
ATOM 900 O O . LEU A 1 114 ? 4.974 -2.566 -7.765 1.00 96.56 114 LEU A O 1
ATOM 904 N N . GLN A 1 115 ? 3.268 -1.137 -7.477 1.00 96.81 115 GLN A N 1
ATOM 905 C CA . GLN A 1 115 ? 2.785 -1.748 -6.247 1.00 96.81 115 GLN A CA 1
ATOM 906 C C . GLN A 1 115 ? 1.804 -2.873 -6.616 1.00 96.81 115 GLN A C 1
ATOM 908 O O . GLN A 1 115 ? 0.803 -2.596 -7.283 1.00 96.81 115 GLN A O 1
ATOM 913 N N . PRO A 1 116 ? 2.040 -4.129 -6.199 1.00 97.12 116 PRO A N 1
ATOM 914 C CA . PRO A 1 116 ? 1.039 -5.178 -6.330 1.00 97.12 116 PRO A CA 1
ATOM 915 C C . PRO A 1 116 ? -0.112 -4.918 -5.350 1.00 97.12 116 PRO A C 1
ATOM 917 O O . PRO A 1 116 ? 0.108 -4.700 -4.159 1.00 97.12 116 PRO A O 1
ATOM 920 N N . THR A 1 117 ? -1.339 -4.945 -5.855 1.00 97.94 117 THR A N 1
ATOM 921 C CA . THR A 1 117 ? -2.576 -4.728 -5.092 1.00 97.94 117 THR A CA 1
ATOM 922 C C . THR A 1 117 ? -3.614 -5.786 -5.464 1.00 97.94 117 THR A C 1
ATOM 924 O O . THR A 1 117 ? -3.411 -6.552 -6.409 1.00 97.94 117 THR A O 1
ATOM 927 N N . ARG A 1 118 ? -4.727 -5.850 -4.734 1.00 97.81 118 ARG A N 1
ATOM 928 C CA . ARG A 1 118 ? -5.886 -6.697 -5.055 1.00 97.81 118 ARG A CA 1
ATOM 929 C C . ARG A 1 118 ? -7.161 -5.863 -4.993 1.00 97.81 118 ARG A C 1
ATOM 931 O O . ARG A 1 118 ? -7.148 -4.775 -4.427 1.00 97.81 118 ARG A O 1
ATOM 938 N N . ASN A 1 119 ? -8.242 -6.370 -5.580 1.00 97.56 119 ASN A N 1
ATOM 939 C CA . ASN A 1 119 ? -9.576 -5.778 -5.499 1.00 97.56 119 ASN A CA 1
ATOM 940 C C . ASN A 1 119 ? -10.511 -6.704 -4.710 1.00 97.56 119 ASN A C 1
ATOM 942 O O . ASN A 1 119 ? -11.252 -7.487 -5.301 1.00 97.56 119 ASN A O 1
ATOM 946 N N . ASN A 1 120 ? -10.454 -6.616 -3.381 1.00 97.19 120 ASN A N 1
ATOM 947 C CA . ASN A 1 120 ? -11.264 -7.425 -2.474 1.00 97.19 120 ASN A CA 1
ATOM 948 C C . ASN A 1 120 ? -12.267 -6.531 -1.720 1.00 97.19 120 ASN A C 1
ATOM 950 O O . ASN A 1 120 ? -12.036 -6.217 -0.554 1.00 97.19 120 ASN A O 1
ATOM 954 N N . PRO A 1 121 ? -13.360 -6.073 -2.359 1.00 97.31 121 PRO A N 1
ATOM 955 C CA . PRO A 1 121 ? -14.354 -5.250 -1.684 1.00 97.31 121 PRO A CA 1
ATOM 956 C C . PRO A 1 121 ? -15.070 -6.037 -0.575 1.00 97.31 121 PRO A C 1
ATOM 958 O O . PRO A 1 121 ? -15.333 -7.233 -0.700 1.00 97.31 121 PRO A O 1
ATOM 961 N N . ASN A 1 122 ? -15.419 -5.342 0.503 1.00 98.00 122 ASN A N 1
ATOM 962 C CA . ASN A 1 122 ? -16.003 -5.899 1.719 1.00 98.00 122 ASN A CA 1
ATOM 963 C C . ASN A 1 122 ? -17.477 -5.516 1.838 1.00 98.00 122 ASN A C 1
ATOM 965 O O . ASN A 1 122 ? -17.938 -4.548 1.234 1.00 98.00 122 ASN A O 1
ATOM 969 N N . THR A 1 123 ? -18.219 -6.261 2.658 1.00 97.56 123 THR A N 1
ATOM 970 C CA . THR A 1 123 ? -19.578 -5.866 3.050 1.00 97.56 123 THR A CA 1
ATOM 971 C C . THR A 1 123 ? -19.486 -4.873 4.211 1.00 97.56 123 THR A C 1
ATOM 973 O O . THR A 1 123 ? -19.025 -5.271 5.282 1.00 97.56 123 THR A O 1
ATOM 976 N N . PRO A 1 124 ? -19.899 -3.603 4.044 1.00 97.31 124 PRO A N 1
ATOM 977 C CA . PRO A 1 124 ? -19.783 -2.613 5.111 1.00 97.31 124 PRO A CA 1
ATOM 978 C C . PRO A 1 124 ? -20.797 -2.856 6.233 1.00 97.31 124 PRO A C 1
ATOM 980 O O . PRO A 1 124 ? -21.931 -3.264 5.971 1.00 97.31 124 PRO A O 1
ATOM 983 N N . ILE A 1 125 ? -20.430 -2.532 7.473 1.00 96.44 125 ILE A N 1
ATOM 984 C CA . ILE A 1 125 ? -21.364 -2.500 8.603 1.00 96.44 125 ILE A CA 1
ATOM 985 C C . ILE A 1 125 ? -22.211 -1.229 8.539 1.00 96.44 125 ILE A C 1
ATOM 987 O O . ILE A 1 125 ? -21.734 -0.182 8.115 1.00 96.44 125 ILE A O 1
ATOM 991 N N . ALA A 1 126 ? -23.476 -1.303 8.946 1.00 92.38 126 ALA A N 1
ATOM 992 C CA . ALA A 1 126 ? -24.390 -0.160 8.874 1.00 92.38 126 ALA A CA 1
ATOM 993 C C . ALA A 1 126 ? -24.261 0.809 10.064 1.00 92.38 126 ALA A C 1
ATOM 995 O O . ALA A 1 126 ? -24.704 1.953 9.975 1.00 92.38 126 ALA A O 1
ATOM 996 N N . GLU A 1 127 ? -23.669 0.357 11.169 1.00 93.75 127 GLU A N 1
ATOM 997 C CA . GLU A 1 127 ? -23.560 1.097 12.424 1.00 93.75 127 GLU A CA 1
ATOM 998 C C . GLU A 1 127 ? -22.263 0.751 13.159 1.00 93.75 127 GLU A C 1
ATOM 1000 O O . GLU A 1 127 ? -21.671 -0.302 12.927 1.00 93.75 127 GLU A O 1
ATOM 1005 N N . MET A 1 128 ? -21.823 1.643 14.047 1.00 95.38 128 MET A N 1
ATOM 1006 C CA . MET A 1 128 ? -20.639 1.418 14.877 1.00 95.38 128 MET A CA 1
ATOM 1007 C C . MET A 1 128 ? -20.849 0.241 15.844 1.00 95.38 128 MET A C 1
ATOM 1009 O O . MET A 1 128 ? -21.923 0.150 16.447 1.00 95.38 128 MET A O 1
ATOM 1013 N N . PRO A 1 129 ? -19.834 -0.616 16.075 1.00 91.88 129 PRO A N 1
ATOM 1014 C CA . PRO A 1 129 ? -19.907 -1.650 17.101 1.00 91.88 129 PRO A CA 1
ATOM 1015 C C . PRO A 1 129 ? -20.215 -1.052 18.481 1.00 91.88 129 PRO A C 1
ATOM 1017 O O . PRO A 1 129 ? -19.574 -0.094 18.920 1.00 91.88 129 PRO A O 1
ATOM 1020 N N . ALA A 1 130 ? -21.204 -1.615 19.177 1.00 91.56 130 ALA A N 1
ATOM 1021 C CA . ALA A 1 130 ? -21.670 -1.077 20.451 1.00 91.56 130 ALA A CA 1
ATOM 1022 C C . ALA A 1 130 ? -20.544 -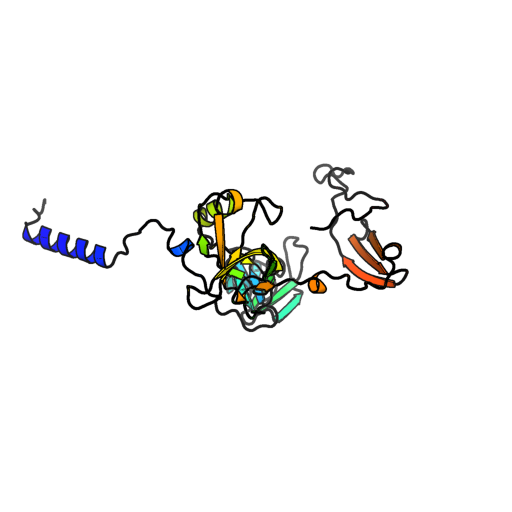1.023 21.499 1.00 91.56 130 ALA A C 1
ATOM 1024 O O . ALA A 1 130 ? -19.846 -2.007 21.735 1.00 91.56 130 ALA A O 1
ATOM 1025 N N . GLY A 1 131 ? -20.398 0.130 22.156 1.00 90.25 131 GLY A N 1
ATOM 1026 C CA . GLY A 1 131 ? -19.415 0.334 23.226 1.00 90.25 131 GLY A CA 1
ATOM 1027 C C . GLY A 1 131 ? -17.971 0.547 22.760 1.00 90.25 131 GLY A C 1
ATOM 1028 O O . GLY A 1 131 ? -17.112 0.752 23.613 1.00 90.25 131 GLY A O 1
ATOM 1029 N N . GLN A 1 132 ? -17.701 0.541 21.450 1.00 89.38 132 GLN A N 1
ATOM 1030 C CA . GLN A 1 132 ? -16.381 0.839 20.894 1.00 89.38 132 GLN A CA 1
ATOM 1031 C C . GLN A 1 132 ? -16.328 2.289 20.378 1.00 89.38 132 GLN A C 1
ATOM 1033 O O . GLN A 1 132 ? -17.259 2.725 19.698 1.00 89.38 132 GLN A O 1
ATOM 1038 N N . PRO A 1 133 ? -15.255 3.052 20.659 1.00 91.50 133 PRO A N 1
ATOM 1039 C CA . PRO A 1 133 ? -15.088 4.413 20.137 1.00 91.50 133 PRO A CA 1
ATOM 1040 C C . PRO A 1 133 ? -14.740 4.448 18.639 1.00 91.50 133 PRO A C 1
ATOM 1042 O O . PRO A 1 133 ? -14.800 5.506 18.020 1.00 91.50 133 PRO A O 1
ATOM 1045 N N . GLY A 1 134 ? -14.349 3.308 18.075 1.00 95.25 134 GLY A N 1
ATOM 1046 C CA . GLY A 1 134 ? -13.877 3.153 16.708 1.00 95.25 134 GLY A CA 1
ATOM 1047 C C . GLY A 1 134 ? -13.408 1.722 16.453 1.00 95.25 134 GLY A C 1
ATOM 1048 O O . GLY A 1 134 ? -13.527 0.860 17.327 1.00 95.25 134 GLY A O 1
ATOM 1049 N N . PHE A 1 135 ? -12.873 1.466 15.266 1.00 96.06 135 PHE A N 1
ATOM 1050 C CA . PHE A 1 135 ? -12.215 0.208 14.921 1.00 96.06 135 PHE A CA 1
ATOM 1051 C C . PHE A 1 135 ? -11.094 0.433 13.903 1.00 96.06 135 PHE A C 1
ATOM 1053 O O . PHE A 1 135 ? -11.123 1.379 13.116 1.00 96.06 135 PHE A O 1
ATOM 1060 N N . TRP A 1 136 ? -10.111 -0.464 13.896 1.00 96.38 136 TRP A N 1
ATOM 1061 C CA . TRP A 1 136 ? -9.076 -0.494 12.867 1.00 96.38 136 TRP A CA 1
ATOM 1062 C C . TRP A 1 136 ? -9.582 -1.211 11.619 1.00 96.38 136 TRP A C 1
ATOM 1064 O O . TRP A 1 136 ? -10.279 -2.224 11.713 1.00 96.38 136 TRP A O 1
ATOM 1074 N N . ALA A 1 137 ? -9.218 -0.709 10.444 1.00 97.69 137 ALA A N 1
ATOM 1075 C CA . ALA A 1 137 ? -9.554 -1.352 9.186 1.00 97.69 137 ALA A CA 1
ATOM 1076 C C . ALA A 1 137 ? -8.423 -1.237 8.159 1.00 97.69 137 ALA A C 1
ATOM 1078 O O . ALA A 1 137 ? -7.746 -0.214 8.075 1.00 97.69 137 ALA A O 1
ATOM 1079 N N . GLU A 1 138 ? -8.236 -2.287 7.364 1.00 98.38 138 GLU A N 1
ATOM 1080 C CA . GLU A 1 138 ? -7.256 -2.353 6.281 1.00 98.38 138 GLU A CA 1
ATOM 1081 C C . GLU A 1 138 ? -7.917 -2.050 4.931 1.00 98.38 138 GLU A C 1
ATOM 1083 O O . GLU A 1 138 ? -8.989 -2.572 4.612 1.00 98.38 138 GLU A O 1
ATOM 1088 N N . VAL A 1 139 ? -7.259 -1.247 4.096 1.00 98.62 139 VAL A N 1
ATOM 1089 C CA . VAL A 1 139 ? -7.661 -1.032 2.702 1.00 98.62 139 VAL A CA 1
ATOM 1090 C C . VAL A 1 139 ? -7.303 -2.259 1.865 1.00 98.62 139 VAL A C 1
ATOM 1092 O O . VAL A 1 139 ? -6.132 -2.582 1.682 1.00 98.62 139 VAL A O 1
ATOM 1095 N N . THR A 1 140 ? -8.309 -2.911 1.288 1.00 98.38 140 THR A N 1
ATOM 1096 C CA . THR A 1 140 ? -8.159 -4.188 0.553 1.00 98.38 140 THR A CA 1
ATOM 1097 C C . THR A 1 140 ? -8.487 -4.076 -0.942 1.00 98.38 140 THR A C 1
ATOM 1099 O O . THR A 1 140 ? -8.593 -5.073 -1.660 1.00 98.38 140 THR A O 1
ATOM 1102 N N . VAL A 1 141 ? -8.596 -2.839 -1.428 1.00 98.56 141 VAL A N 1
ATOM 1103 C CA . VAL A 1 141 ? -8.741 -2.453 -2.840 1.00 98.56 141 VAL A CA 1
ATOM 1104 C C . VAL A 1 141 ? -7.544 -1.588 -3.270 1.00 98.56 141 VAL A C 1
ATOM 1106 O O . VAL A 1 141 ? -6.852 -1.066 -2.393 1.00 98.56 141 VAL A O 1
ATOM 1109 N N . PRO A 1 142 ? -7.252 -1.391 -4.573 1.00 98.06 142 PRO A N 1
ATOM 1110 C CA . PRO A 1 142 ? -6.028 -0.699 -4.998 1.00 98.06 142 PRO A CA 1
ATOM 1111 C C . PRO A 1 142 ? -5.867 0.704 -4.398 1.00 98.06 142 PRO A C 1
ATOM 1113 O O . PRO A 1 142 ? -4.780 1.077 -3.948 1.00 98.06 142 PRO A O 1
ATOM 1116 N N . TYR A 1 143 ? -6.962 1.463 -4.366 1.00 97.94 143 TYR A N 1
ATOM 1117 C CA . TYR A 1 143 ? -7.091 2.712 -3.623 1.00 97.94 143 TYR A CA 1
ATOM 1118 C C . TYR A 1 143 ? -8.565 3.005 -3.326 1.00 97.94 143 TYR A C 1
ATOM 1120 O O . TYR A 1 143 ? -9.456 2.508 -4.011 1.00 97.94 143 TYR A O 1
ATOM 1128 N N . VAL A 1 144 ? -8.828 3.886 -2.366 1.00 98.25 144 VAL A N 1
ATOM 1129 C CA . VAL A 1 144 ? -10.142 4.500 -2.148 1.00 98.25 144 VAL A CA 1
ATOM 1130 C C . VAL A 1 144 ? -9.991 6.016 -2.129 1.00 98.25 144 VAL A C 1
ATOM 1132 O O . VAL A 1 144 ? -9.076 6.553 -1.510 1.00 98.25 144 VAL A O 1
ATOM 1135 N N . ASN A 1 145 ? -10.858 6.713 -2.866 1.00 96.94 145 ASN A N 1
ATOM 1136 C CA . ASN A 1 145 ? -10.883 8.174 -2.869 1.00 96.94 145 ASN A CA 1
ATOM 1137 C C . ASN A 1 145 ? -11.551 8.680 -1.589 1.00 96.94 145 ASN A C 1
ATOM 1139 O O . ASN A 1 145 ? -12.532 8.098 -1.129 1.00 96.94 145 ASN A O 1
ATOM 1143 N N . LEU A 1 146 ? -11.054 9.795 -1.069 1.00 96.88 146 LEU A N 1
ATOM 1144 C CA . LEU A 1 146 ? -11.532 10.388 0.170 1.00 96.88 146 LEU A CA 1
ATOM 1145 C C . LEU A 1 146 ? -12.399 11.622 -0.090 1.00 96.88 146 LEU A C 1
ATOM 1147 O O . LEU A 1 146 ? -12.098 12.438 -0.964 1.00 96.88 146 LEU A O 1
ATOM 1151 N N . ALA A 1 147 ? -13.456 11.758 0.704 1.00 95.88 147 ALA A N 1
ATOM 1152 C CA . ALA A 1 147 ? -14.280 12.948 0.816 1.00 95.88 147 ALA A CA 1
ATOM 1153 C C . ALA A 1 147 ? -13.919 13.697 2.106 1.00 95.88 147 ALA A C 1
ATOM 1155 O O . ALA A 1 147 ? -14.106 13.181 3.204 1.00 95.88 147 ALA A O 1
ATOM 1156 N N . HIS A 1 148 ? -13.382 14.904 1.986 1.00 95.19 148 HIS A N 1
ATOM 1157 C CA . HIS A 1 148 ? -12.942 15.718 3.118 1.00 95.19 148 HIS A CA 1
ATOM 1158 C C . HIS A 1 148 ? -14.119 16.275 3.931 1.00 95.19 148 HIS A C 1
ATOM 1160 O O . HIS A 1 148 ? -15.097 16.781 3.375 1.00 95.19 148 HIS A O 1
ATOM 1166 N N . GLU A 1 149 ? -13.989 16.220 5.253 1.00 93.94 149 GLU A N 1
ATOM 1167 C CA . GLU A 1 149 ? -14.854 16.879 6.226 1.00 93.94 149 GLU A CA 1
ATOM 1168 C C . GLU A 1 149 ? -14.008 17.750 7.166 1.00 93.94 149 GLU A C 1
ATOM 1170 O O . GLU A 1 149 ? -12.977 17.324 7.686 1.00 93.94 149 GLU A O 1
ATOM 1175 N N . GLY A 1 150 ? -14.493 18.963 7.439 1.00 92.25 150 GLY A N 1
ATOM 1176 C CA . GLY A 1 150 ? -13.916 19.845 8.448 1.00 92.25 150 GLY A CA 1
ATOM 1177 C C . GLY A 1 150 ? -12.921 20.852 7.876 1.00 92.25 150 GLY A C 1
ATOM 1178 O O . GLY A 1 150 ? -13.205 21.508 6.874 1.00 92.25 150 GLY A O 1
ATOM 1179 N N . THR A 1 151 ? -11.790 21.059 8.548 1.00 90.75 151 THR A N 1
ATOM 1180 C CA . THR A 1 151 ? -10.807 22.087 8.175 1.00 90.75 151 THR A CA 1
ATOM 1181 C C . THR A 1 151 ? -9.665 21.508 7.339 1.00 90.75 151 THR A C 1
ATOM 1183 O O . THR A 1 151 ? -9.371 20.322 7.421 1.00 90.75 151 THR A O 1
ATOM 1186 N N . VAL A 1 152 ? -9.030 22.341 6.507 1.00 90.50 152 VAL A N 1
ATOM 1187 C CA . VAL A 1 152 ? -7.847 21.963 5.712 1.00 90.50 152 VAL A CA 1
ATOM 1188 C C . VAL A 1 152 ? -6.592 22.445 6.434 1.00 90.50 152 VAL A C 1
ATOM 1190 O O . VAL A 1 152 ? -6.219 23.619 6.357 1.00 90.50 152 VAL A O 1
ATOM 1193 N N . GLN A 1 153 ? -5.949 21.549 7.170 1.00 88.06 153 GLN A N 1
ATOM 1194 C CA . GLN A 1 153 ? -4.848 21.855 8.080 1.00 88.06 153 GLN A CA 1
ATOM 1195 C C . GLN A 1 153 ? -3.608 21.016 7.816 1.00 88.06 153 GLN A C 1
ATOM 1197 O O . GLN A 1 153 ? -2.506 21.576 7.907 1.00 88.06 153 GLN A O 1
ATOM 1202 N N . SER A 1 154 ? -3.753 19.739 7.451 1.00 89.81 154 SER A N 1
ATOM 1203 C CA . SER A 1 154 ? -2.587 18.875 7.280 1.00 89.81 154 SER A CA 1
ATOM 1204 C C . SER A 1 154 ? -1.707 19.353 6.115 1.00 89.81 154 SER A C 1
ATOM 1206 O O . SER A 1 154 ? -2.214 19.779 5.069 1.00 89.81 154 SER A O 1
ATOM 1208 N N . PRO A 1 155 ? -0.367 19.301 6.256 1.00 90.94 155 PRO A N 1
ATOM 1209 C CA . PRO A 1 155 ? 0.547 19.500 5.137 1.00 90.94 155 PRO A CA 1
ATOM 1210 C C . PRO A 1 155 ? 0.231 18.552 3.977 1.00 90.94 155 PRO A C 1
ATOM 1212 O O . PRO A 1 155 ? 0.305 18.960 2.824 1.00 90.94 155 PRO A O 1
ATOM 1215 N N . TRP A 1 156 ? -0.192 17.321 4.286 1.00 90.81 156 TRP A N 1
ATOM 1216 C CA . TRP A 1 156 ? -0.572 16.320 3.296 1.00 90.81 156 TRP A CA 1
ATOM 1217 C C . TRP A 1 156 ? -1.746 16.776 2.421 1.00 90.81 156 TRP A C 1
ATOM 1219 O O . TRP A 1 156 ? -1.617 16.806 1.196 1.00 90.81 156 TRP A O 1
ATOM 1229 N N . LEU A 1 157 ? -2.865 17.202 3.019 1.00 91.81 157 LEU A N 1
ATOM 1230 C CA . LEU A 1 157 ? -4.023 17.659 2.251 1.00 91.81 157 LEU A CA 1
ATOM 1231 C C . LEU A 1 157 ? -3.714 18.954 1.490 1.00 91.81 157 LEU A C 1
ATOM 1233 O O . LEU A 1 157 ? -4.111 19.096 0.335 1.00 91.81 157 LEU A O 1
ATOM 1237 N N . LYS A 1 158 ? -2.955 19.876 2.096 1.00 92.06 158 LYS A N 1
ATOM 1238 C CA . LYS A 1 158 ? -2.498 21.105 1.426 1.00 92.06 158 LYS A CA 1
ATOM 1239 C C . LYS A 1 158 ? -1.675 20.796 0.175 1.00 92.06 158 LYS A C 1
ATOM 1241 O O . LYS A 1 158 ? -1.960 21.360 -0.877 1.00 92.06 158 LYS A O 1
ATOM 1246 N N . SER A 1 159 ? -0.720 19.869 0.261 1.00 91.50 159 SER A N 1
ATOM 1247 C CA . SER A 1 159 ? 0.066 19.430 -0.895 1.00 91.50 159 SER A CA 1
ATOM 1248 C C . SER A 1 159 ? -0.789 18.711 -1.938 1.00 91.50 159 SER A C 1
ATOM 1250 O O . SER A 1 159 ? -0.630 18.974 -3.125 1.00 91.50 159 SER A O 1
ATOM 1252 N N . ASN A 1 160 ? -1.738 17.861 -1.536 1.00 91.12 160 ASN A N 1
ATOM 1253 C CA . ASN A 1 160 ? -2.666 17.236 -2.484 1.00 91.12 160 ASN A CA 1
ATOM 1254 C C . ASN A 1 160 ? -3.469 18.279 -3.272 1.00 91.12 160 ASN A C 1
ATOM 1256 O O . ASN A 1 160 ? -3.606 18.162 -4.486 1.00 91.12 160 ASN A O 1
ATOM 1260 N N . ILE A 1 161 ? -3.947 19.334 -2.610 1.00 90.12 161 ILE A N 1
ATOM 1261 C CA . ILE A 1 161 ? -4.650 20.439 -3.271 1.00 90.12 161 ILE A CA 1
ATOM 1262 C C . ILE A 1 161 ? -3.711 21.201 -4.214 1.00 90.12 161 ILE A C 1
ATOM 1264 O O . ILE A 1 161 ? -4.075 21.454 -5.361 1.00 90.12 161 ILE A O 1
ATOM 1268 N N . GLU A 1 162 ? -2.506 21.545 -3.755 1.00 90.56 162 GLU A N 1
ATOM 1269 C CA . GLU A 1 162 ? -1.508 22.292 -4.532 1.00 90.56 162 GLU A CA 1
ATOM 1270 C C . GLU A 1 162 ? -1.086 21.551 -5.808 1.00 90.56 162 GLU A C 1
ATOM 1272 O O . GLU A 1 162 ? -1.053 22.139 -6.889 1.00 90.56 162 GLU A O 1
ATOM 1277 N N . TYR A 1 163 ? -0.821 20.249 -5.698 1.00 86.62 163 TYR A N 1
ATOM 1278 C CA . TYR A 1 163 ? -0.394 19.405 -6.816 1.00 86.62 163 TYR A CA 1
ATOM 1279 C C . TYR A 1 163 ? -1.559 18.765 -7.581 1.00 86.62 163 TYR A C 1
ATOM 1281 O O . TYR A 1 163 ? -1.330 17.993 -8.512 1.00 86.62 163 TYR A O 1
ATOM 1289 N N . ASN A 1 164 ? -2.804 19.102 -7.227 1.00 85.31 164 ASN A N 1
ATOM 1290 C CA . ASN A 1 164 ? -4.020 18.551 -7.823 1.00 85.31 164 ASN A CA 1
ATOM 1291 C C . ASN A 1 164 ? -4.058 17.006 -7.789 1.00 85.31 164 ASN A C 1
ATOM 1293 O O . ASN A 1 164 ? -4.484 16.351 -8.744 1.00 85.31 164 ASN A O 1
ATOM 1297 N N . PHE A 1 165 ? -3.611 16.426 -6.674 1.00 87.19 165 PHE A N 1
ATOM 1298 C CA . PHE A 1 165 ? -3.748 15.006 -6.385 1.00 87.19 165 PHE A CA 1
ATOM 1299 C C . PHE A 1 165 ? -5.034 14.732 -5.599 1.00 87.19 165 PHE A C 1
ATOM 1301 O O . PHE A 1 165 ? -5.324 15.417 -4.615 1.00 87.19 165 PHE A O 1
ATOM 1308 N N . PRO A 1 166 ? -5.829 13.727 -6.001 1.00 89.50 166 PRO A N 1
ATOM 1309 C CA . PRO A 1 166 ? -6.987 13.322 -5.222 1.00 89.50 166 PRO A CA 1
ATOM 1310 C C . PRO A 1 166 ? -6.527 12.718 -3.883 1.00 89.50 166 PRO A C 1
ATOM 1312 O O . PRO A 1 166 ? -5.652 11.848 -3.887 1.00 89.50 166 PRO A O 1
ATOM 1315 N N . PRO A 1 167 ? -7.118 13.118 -2.743 1.00 93.69 167 PRO A N 1
ATOM 1316 C CA . PRO A 1 167 ? -6.824 12.477 -1.469 1.00 93.69 167 PRO A CA 1
ATOM 1317 C C . PRO A 1 167 ? -7.305 11.020 -1.514 1.00 93.69 167 PRO A C 1
ATOM 1319 O O . PRO A 1 167 ? -8.453 10.740 -1.878 1.00 93.69 167 PRO A O 1
ATOM 1322 N N . ARG A 1 168 ? -6.407 10.087 -1.190 1.00 95.81 168 ARG A N 1
ATOM 1323 C CA . ARG A 1 168 ? -6.624 8.639 -1.290 1.00 95.81 168 ARG A CA 1
ATOM 1324 C C . ARG A 1 168 ? -5.997 7.904 -0.118 1.00 95.81 168 ARG A C 1
ATOM 1326 O O . ARG A 1 168 ? -4.949 8.320 0.373 1.00 95.81 168 ARG A O 1
ATOM 1333 N N . LEU A 1 169 ? -6.604 6.776 0.232 1.00 97.12 169 LEU A N 1
ATOM 1334 C CA . LEU A 1 169 ? -5.919 5.686 0.919 1.00 97.12 169 LEU A CA 1
ATOM 1335 C C . LEU A 1 169 ? -5.613 4.571 -0.085 1.00 97.12 169 LEU A C 1
ATOM 1337 O O . LEU A 1 169 ? -6.344 4.387 -1.059 1.00 97.12 169 LEU A O 1
ATOM 1341 N N . TYR A 1 170 ? -4.538 3.832 0.151 1.00 97.50 170 TYR A N 1
ATOM 1342 C CA . TYR A 1 170 ? -3.977 2.833 -0.752 1.00 97.50 170 TYR A CA 1
ATOM 1343 C C . TYR A 1 170 ? -3.989 1.441 -0.129 1.00 97.50 170 TYR A C 1
ATOM 1345 O O . TYR A 1 170 ? -3.962 1.291 1.091 1.00 97.50 170 TYR A O 1
ATOM 1353 N N . TYR A 1 171 ? -3.984 0.427 -0.993 1.00 98.06 171 TYR A N 1
ATOM 1354 C CA . TYR A 1 171 ? -3.943 -0.986 -0.620 1.00 98.06 171 TYR A CA 1
ATOM 1355 C C . TYR A 1 171 ? -2.914 -1.291 0.483 1.00 98.06 171 TYR A C 1
ATOM 1357 O O . TYR A 1 171 ? -1.738 -0.928 0.360 1.00 98.06 171 TYR A O 1
ATOM 1365 N N . GLY A 1 172 ? -3.359 -1.991 1.525 1.00 97.00 172 GLY A N 1
ATOM 1366 C CA . GLY A 1 172 ? -2.562 -2.405 2.680 1.00 97.00 172 GLY A CA 1
ATOM 1367 C C . GLY A 1 172 ? -2.393 -1.342 3.768 1.00 97.00 172 GLY A C 1
ATOM 1368 O O . GLY A 1 172 ? -1.790 -1.628 4.798 1.00 97.00 172 GLY A O 1
ATOM 1369 N N . GLN A 1 173 ? -2.897 -0.115 3.582 1.00 96.56 173 GLN A N 1
ATOM 1370 C CA . GLN A 1 173 ? -2.922 0.860 4.674 1.00 96.56 173 GLN A CA 1
ATOM 1371 C C . GLN A 1 173 ? -3.949 0.448 5.730 1.00 96.56 173 GLN A C 1
ATOM 1373 O O . GLN A 1 173 ? -5.086 0.117 5.396 1.00 96.56 173 GLN A O 1
ATOM 1378 N N . VAL A 1 174 ? -3.546 0.517 6.999 1.00 96.19 174 VAL A N 1
ATOM 1379 C CA . VAL A 1 174 ? -4.414 0.305 8.159 1.00 96.19 174 VAL A CA 1
ATOM 1380 C C . VAL A 1 174 ? -4.749 1.660 8.767 1.00 96.19 174 VAL A C 1
ATOM 1382 O O . VAL A 1 174 ? -3.853 2.456 9.041 1.00 96.19 174 VAL A O 1
ATOM 1385 N N . VAL A 1 175 ? -6.039 1.933 8.943 1.00 96.75 175 VAL A N 1
ATOM 1386 C CA . VAL A 1 175 ? -6.549 3.223 9.415 1.00 96.75 175 VAL A CA 1
ATOM 1387 C C . VAL A 1 175 ? -7.582 3.048 10.517 1.00 96.75 175 VAL A C 1
ATOM 1389 O O . VAL A 1 175 ? -8.268 2.028 10.592 1.00 96.75 175 VAL A O 1
ATOM 1392 N N . TRP A 1 176 ? -7.692 4.061 11.369 1.00 97.06 176 TRP A N 1
ATOM 1393 C CA . TRP A 1 176 ? -8.698 4.115 12.418 1.00 97.06 176 TRP A CA 1
ATOM 1394 C C . TRP A 1 176 ? -9.990 4.746 11.910 1.00 97.06 176 TRP A C 1
ATOM 1396 O O . TRP A 1 176 ? -9.981 5.852 11.358 1.00 97.06 176 TRP A O 1
ATOM 1406 N N . ILE A 1 177 ? -11.093 4.033 12.116 1.00 97.75 177 ILE A N 1
ATOM 1407 C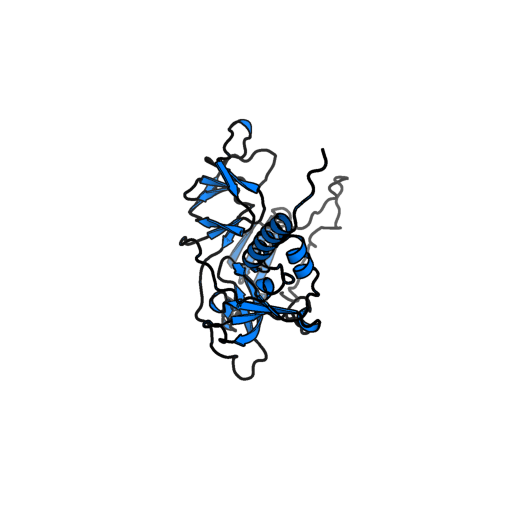 CA . ILE A 1 177 ? -12.440 4.454 11.755 1.00 97.75 177 ILE A CA 1
ATOM 1408 C C . ILE A 1 177 ? -13.218 4.775 13.023 1.00 97.75 177 ILE A C 1
ATOM 1410 O O . ILE A 1 177 ? -13.415 3.900 13.863 1.00 97.75 177 ILE A O 1
ATOM 1414 N N . ASP A 1 178 ? -13.693 6.011 13.152 1.00 96.62 178 ASP A N 1
ATOM 1415 C CA . ASP A 1 178 ? -14.425 6.462 14.342 1.00 96.62 178 ASP A CA 1
ATOM 1416 C C . ASP A 1 178 ? -15.927 6.671 14.099 1.00 96.62 178 ASP A C 1
ATOM 1418 O O . ASP A 1 178 ? -16.697 6.809 15.051 1.00 96.62 178 ASP A O 1
ATOM 1422 N N . GLN A 1 179 ? -16.363 6.688 12.835 1.00 96.88 179 GLN A N 1
ATOM 1423 C CA . GLN A 1 179 ? -17.769 6.839 12.467 1.00 96.88 179 GLN A CA 1
ATOM 1424 C C . GLN A 1 179 ? -18.148 6.059 11.210 1.00 96.88 179 GLN A C 1
ATOM 1426 O O . GLN A 1 179 ? -17.351 5.867 10.290 1.00 96.88 179 GLN A O 1
ATOM 1431 N N . VAL A 1 180 ? -19.429 5.694 11.154 1.00 97.38 180 VAL A N 1
ATOM 1432 C CA . VAL A 1 180 ? -20.100 5.084 10.004 1.00 97.38 180 VAL A CA 1
ATOM 1433 C C . VAL A 1 180 ? -21.337 5.912 9.666 1.00 97.38 180 VAL A C 1
ATOM 1435 O O . VAL A 1 180 ? -22.072 6.328 10.563 1.00 97.38 180 VAL A O 1
ATOM 1438 N N . ARG A 1 181 ? -21.592 6.143 8.374 1.00 95.31 181 ARG A N 1
ATOM 1439 C CA . ARG A 1 181 ? -22.836 6.765 7.890 1.00 95.31 181 ARG A CA 1
ATOM 1440 C C . ARG A 1 181 ? -23.333 6.092 6.616 1.00 95.31 181 ARG A C 1
ATOM 1442 O O . ARG A 1 181 ? -22.552 5.499 5.888 1.00 95.31 181 ARG A O 1
ATOM 1449 N N . ALA A 1 182 ? -24.617 6.251 6.308 1.00 93.88 182 ALA A N 1
ATOM 1450 C CA . ALA A 1 182 ? -25.220 5.766 5.061 1.00 93.88 182 ALA A CA 1
ATOM 1451 C C . ALA A 1 182 ? -26.076 6.835 4.350 1.00 93.88 182 ALA A C 1
ATOM 1453 O O . ALA A 1 182 ? -26.974 6.523 3.568 1.00 93.88 182 ALA A O 1
ATOM 1454 N N . SER A 1 183 ? -25.819 8.120 4.620 1.00 91.19 183 SER A N 1
ATOM 1455 C CA . SER A 1 183 ? -26.633 9.243 4.127 1.00 91.19 183 SER A CA 1
ATOM 1456 C C . SER A 1 183 ? -26.586 9.439 2.607 1.00 91.19 183 SER A C 1
ATOM 1458 O O . SER A 1 183 ? -27.471 10.088 2.058 1.00 91.19 183 SER A O 1
ATOM 1460 N N . ASN A 1 184 ? -25.583 8.879 1.924 1.00 90.12 184 ASN A N 1
ATOM 1461 C CA . ASN A 1 184 ? -25.328 9.090 0.495 1.00 90.12 184 ASN A CA 1
ATOM 1462 C C . ASN A 1 184 ? -25.732 7.896 -0.394 1.00 90.12 184 ASN A C 1
ATOM 1464 O O . ASN A 1 184 ? -25.310 7.804 -1.545 1.00 90.12 184 ASN A O 1
ATOM 1468 N N . GLY A 1 185 ? -26.553 6.972 0.126 1.00 92.25 185 GLY A N 1
ATOM 1469 C CA . GLY A 1 185 ? -27.030 5.789 -0.609 1.00 92.25 185 GLY A CA 1
ATOM 1470 C C . GLY A 1 185 ? -26.045 4.613 -0.645 1.00 92.25 185 GLY A C 1
ATOM 1471 O O . GLY A 1 185 ? -26.317 3.602 -1.289 1.00 92.25 185 GLY A O 1
ATOM 1472 N N . PHE A 1 186 ? -24.917 4.739 0.049 1.00 95.56 186 PHE A N 1
ATOM 1473 C CA . PHE A 1 186 ? -23.956 3.681 0.348 1.00 95.56 186 PHE A CA 1
ATOM 1474 C C . PHE A 1 186 ? -23.316 3.974 1.708 1.00 95.56 186 PHE A C 1
ATOM 1476 O O . PHE A 1 186 ? -23.368 5.110 2.187 1.00 95.56 186 PHE A O 1
ATOM 1483 N N . THR A 1 187 ? -22.758 2.944 2.339 1.00 97.69 187 THR A N 1
ATOM 1484 C CA . THR A 1 187 ? -22.087 3.084 3.631 1.00 97.69 187 THR A CA 1
ATOM 1485 C C . THR A 1 187 ? -20.718 3.725 3.446 1.00 97.69 187 THR A C 1
ATOM 1487 O O . THR A 1 187 ? -19.915 3.262 2.640 1.00 97.69 187 THR A O 1
ATOM 1490 N N . GLU A 1 188 ? -20.433 4.748 4.237 1.00 97.94 188 GLU A N 1
ATOM 1491 C CA . GLU A 1 188 ? -19.138 5.406 4.316 1.00 97.94 188 GLU A CA 1
ATOM 1492 C C . GLU A 1 188 ? -18.553 5.261 5.717 1.00 97.94 188 GLU A C 1
ATOM 1494 O O . GLU A 1 188 ? -19.271 5.341 6.718 1.00 97.94 188 GLU A O 1
ATOM 1499 N N . TYR A 1 189 ? -17.238 5.098 5.772 1.00 98.50 189 TYR A N 1
ATOM 1500 C CA . TYR A 1 189 ? -16.445 5.080 6.994 1.00 98.50 189 TYR A CA 1
ATOM 1501 C C . TYR A 1 189 ? -15.638 6.367 7.095 1.00 98.50 189 TYR A C 1
ATOM 1503 O O . TYR A 1 189 ? -15.091 6.832 6.090 1.00 98.50 189 TYR A O 1
ATOM 1511 N N . ARG A 1 190 ? -15.561 6.942 8.298 1.00 97.81 190 ARG A N 1
ATOM 1512 C CA . ARG A 1 190 ? -14.742 8.123 8.558 1.00 97.81 190 ARG A CA 1
ATOM 1513 C C . ARG A 1 190 ? -13.386 7.726 9.109 1.00 97.81 190 ARG A C 1
ATOM 1515 O O . ARG A 1 190 ? -13.297 7.208 10.215 1.00 97.81 190 ARG A O 1
ATOM 1522 N N . TRP A 1 191 ? -12.344 8.016 8.348 1.00 97.06 191 TRP A N 1
ATOM 1523 C CA . TRP A 1 191 ? -10.967 7.954 8.801 1.00 97.06 191 TRP A CA 1
ATOM 1524 C C . TRP A 1 191 ? -10.644 9.175 9.670 1.00 97.06 191 TRP A C 1
ATOM 1526 O O . TRP A 1 191 ? -10.838 10.323 9.250 1.00 97.06 191 TRP A O 1
ATOM 1536 N N . ASN A 1 192 ? -10.142 8.907 10.878 1.00 95.12 192 ASN A N 1
ATOM 1537 C CA . ASN A 1 192 ? -9.729 9.917 11.843 1.00 95.12 192 ASN A CA 1
ATOM 1538 C C . ASN A 1 192 ? -8.321 9.624 12.379 1.00 95.12 192 ASN A C 1
ATOM 1540 O O . ASN A 1 192 ? -8.090 8.612 13.036 1.00 95.12 192 ASN A O 1
ATOM 1544 N N . GLU A 1 193 ? -7.399 10.553 12.145 1.00 91.31 193 GLU A N 1
ATOM 1545 C CA . GLU A 1 193 ? -6.062 10.545 12.736 1.00 91.31 193 GLU A CA 1
ATOM 1546 C C . GLU A 1 193 ? -6.046 11.357 14.035 1.00 91.31 193 GLU A C 1
ATOM 1548 O O . GLU A 1 193 ? -5.511 12.465 14.075 1.00 91.31 193 GLU A O 1
ATOM 1553 N N . ASP A 1 194 ? -6.680 10.862 15.094 1.00 87.12 194 ASP A N 1
ATOM 1554 C CA . ASP A 1 194 ? -6.798 11.613 16.345 1.00 87.12 194 ASP A CA 1
ATOM 1555 C C . ASP A 1 194 ? -5.475 11.696 17.143 1.00 87.12 194 ASP A C 1
ATOM 1557 O O . ASP A 1 194 ? -4.446 11.115 16.793 1.00 87.12 194 ASP A O 1
ATOM 1561 N N . VAL A 1 195 ? -5.497 12.442 18.251 1.00 84.44 195 VAL A N 1
ATOM 1562 C CA . VAL A 1 195 ? -4.339 12.616 19.153 1.00 84.44 195 VAL A CA 1
ATOM 1563 C C . VAL A 1 195 ? -4.072 11.425 20.075 1.00 84.44 195 VAL A C 1
ATOM 1565 O O . VAL A 1 195 ? -3.097 11.449 20.823 1.00 84.44 195 VAL A O 1
ATOM 1568 N N . ASN A 1 196 ? -4.903 10.384 20.039 1.00 86.75 196 ASN A N 1
ATOM 1569 C CA . ASN A 1 196 ? -4.806 9.221 20.921 1.00 86.75 196 ASN A CA 1
ATOM 1570 C C . ASN A 1 196 ? -3.970 8.086 20.307 1.00 86.75 196 ASN A C 1
ATOM 1572 O O . ASN A 1 196 ? -4.068 6.943 20.743 1.00 86.75 196 ASN A O 1
ATOM 1576 N N . GLY A 1 197 ? -3.130 8.397 19.316 1.00 83.44 197 GLY A N 1
ATOM 1577 C CA . GLY A 1 197 ? -2.240 7.426 18.679 1.00 83.44 197 GLY A CA 1
ATOM 1578 C C . GLY A 1 197 ? -2.855 6.692 17.487 1.00 83.44 197 GLY A C 1
ATOM 1579 O O . GLY A 1 197 ? -2.286 5.701 17.042 1.00 83.44 197 GL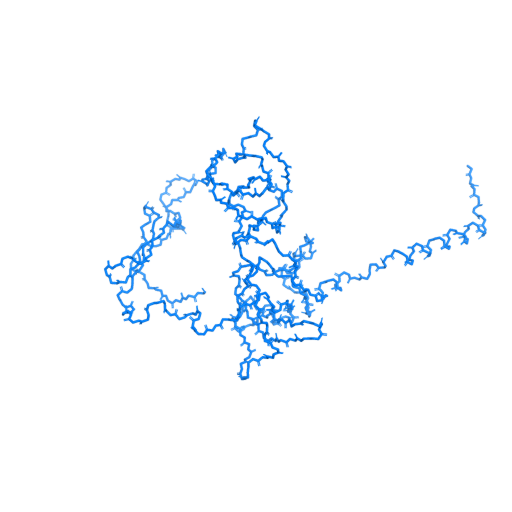Y A O 1
ATOM 1580 N N . HIS A 1 198 ? -3.972 7.180 16.941 1.00 89.94 198 HIS A N 1
ATOM 1581 C CA . HIS A 1 198 ? -4.633 6.587 15.774 1.00 89.94 198 HIS A CA 1
ATOM 1582 C C . HIS A 1 198 ? -4.154 7.152 14.418 1.00 89.94 198 HIS A C 1
ATOM 1584 O O . HIS A 1 198 ? -4.783 6.928 13.384 1.00 89.94 198 HIS A O 1
ATOM 1590 N N . GLY A 1 199 ? -3.047 7.900 14.404 1.00 85.69 199 GLY A N 1
ATOM 1591 C CA . GLY A 1 199 ? -2.451 8.482 13.198 1.00 85.69 199 GLY A CA 1
ATOM 1592 C C . GLY A 1 199 ? -1.535 9.663 13.517 1.00 85.69 199 GLY A C 1
ATOM 1593 O O . GLY A 1 199 ? -0.981 9.755 14.614 1.00 85.69 199 GLY A O 1
ATOM 1594 N N . TYR A 1 200 ? -1.394 10.596 12.573 1.00 84.56 200 TYR A N 1
ATOM 1595 C CA . TYR A 1 200 ? -0.551 11.793 12.726 1.00 84.56 200 TYR A CA 1
ATOM 1596 C C . TYR A 1 200 ? -1.130 12.904 13.627 1.00 84.56 200 TYR A C 1
ATOM 1598 O O . TYR A 1 200 ? -0.501 13.952 13.788 1.00 84.56 200 TYR A O 1
ATOM 1606 N N . GLY A 1 201 ? -2.311 12.714 14.224 1.00 85.81 201 GLY A N 1
ATOM 1607 C CA . GLY A 1 201 ? -2.931 13.694 15.123 1.00 85.81 201 GLY A CA 1
ATOM 1608 C C . GLY A 1 201 ? -3.722 14.804 14.424 1.00 85.81 201 GLY A C 1
ATOM 1609 O O . GLY A 1 201 ? -4.176 15.736 15.095 1.00 85.81 201 GLY A O 1
ATOM 1610 N N . TYR A 1 202 ? -3.915 14.734 13.098 1.00 86.12 202 TYR A N 1
ATOM 1611 C CA . TYR A 1 202 ? -4.620 15.780 12.355 1.00 86.12 202 TYR A CA 1
ATOM 1612 C C . TYR A 1 202 ? -6.110 15.917 12.705 1.00 86.12 202 TYR A C 1
ATOM 1614 O O . TYR A 1 202 ? -6.669 17.011 12.587 1.00 86.12 202 TYR A O 1
ATOM 1622 N N . GLY A 1 203 ? -6.725 14.863 13.242 1.00 83.44 203 GLY A N 1
ATOM 1623 C CA . GLY A 1 203 ? -8.100 14.877 13.733 1.00 83.44 203 GLY A CA 1
ATOM 1624 C C . GLY A 1 203 ? -8.340 15.907 14.842 1.00 83.44 203 GLY A C 1
ATOM 1625 O O . GLY A 1 203 ? -9.428 16.474 14.930 1.00 83.44 203 GLY A O 1
ATOM 1626 N N . ALA A 1 204 ? -7.321 16.258 15.639 1.00 86.50 204 ALA A N 1
ATOM 1627 C CA . ALA A 1 204 ? -7.448 17.322 16.643 1.00 86.50 204 ALA A CA 1
ATOM 1628 C C . ALA A 1 204 ? -7.571 18.731 16.047 1.00 86.50 204 ALA A C 1
ATOM 1630 O O . ALA A 1 204 ? -8.049 19.641 16.726 1.00 86.50 204 ALA A O 1
ATOM 1631 N N . TYR A 1 205 ? -7.193 18.919 14.781 1.00 87.19 205 TYR A N 1
ATOM 1632 C CA . TYR A 1 205 ? -7.457 20.158 14.051 1.00 87.19 205 TYR A CA 1
ATOM 1633 C C . TYR A 1 205 ? -8.827 20.143 13.354 1.00 87.19 205 TYR A C 1
ATOM 1635 O O . TYR A 1 205 ? -9.183 21.104 12.672 1.00 87.19 205 TYR A O 1
ATOM 1643 N N . GLY A 1 206 ? -9.616 19.079 13.533 1.00 90.81 206 GLY A N 1
ATOM 1644 C CA . GLY A 1 206 ? -10.916 18.913 12.898 1.00 90.81 206 GLY A CA 1
ATOM 1645 C C . GLY A 1 206 ? -10.811 18.644 11.400 1.00 90.81 206 GLY A C 1
ATOM 1646 O O . GLY A 1 206 ? -11.613 19.188 10.649 1.00 90.81 206 GLY A O 1
ATOM 1647 N N . GLU A 1 207 ? -9.804 17.888 10.960 1.00 92.44 207 GLU A N 1
ATOM 1648 C CA . GLU A 1 207 ? -9.673 17.394 9.586 1.00 92.44 207 GLU A CA 1
ATOM 1649 C C . GLU A 1 207 ? -9.993 15.893 9.558 1.00 92.44 207 GLU A C 1
ATOM 1651 O O . GLU A 1 207 ? -9.330 15.109 10.236 1.00 92.44 207 GLU A O 1
ATOM 1656 N N . PHE A 1 208 ? -11.009 15.500 8.786 1.00 95.38 208 PHE A N 1
ATOM 1657 C CA . PHE A 1 208 ? -11.473 14.115 8.677 1.00 95.38 208 PHE A CA 1
ATOM 1658 C C . PHE A 1 208 ? -11.758 13.734 7.225 1.00 95.38 208 PHE A C 1
ATOM 1660 O O . PHE A 1 208 ? -11.938 14.594 6.357 1.00 95.38 208 PHE A O 1
ATOM 1667 N N . PHE A 1 209 ? -11.849 12.431 6.961 1.00 96.69 209 PHE A N 1
ATOM 1668 C CA . PHE A 1 209 ? -12.086 11.920 5.615 1.00 96.69 209 PHE A CA 1
ATOM 1669 C C . PHE A 1 209 ? -13.104 10.788 5.613 1.00 96.69 209 PHE A C 1
ATOM 1671 O O . PHE A 1 209 ? -12.962 9.821 6.348 1.00 96.69 209 PHE A O 1
ATOM 1678 N N . TRP A 1 210 ? -14.099 10.876 4.742 1.00 97.81 210 TRP A N 1
ATOM 1679 C CA . TRP A 1 210 ? -15.053 9.807 4.475 1.00 97.81 210 TRP A CA 1
ATOM 1680 C C . TRP A 1 210 ? -14.637 9.012 3.248 1.00 97.81 210 TRP A C 1
ATOM 1682 O O . TRP A 1 210 ? -14.175 9.572 2.254 1.00 97.81 210 TRP A O 1
ATOM 1692 N N . ALA A 1 211 ? -14.834 7.707 3.302 1.00 98.19 211 ALA A N 1
ATOM 1693 C CA . ALA A 1 211 ? -14.511 6.792 2.224 1.00 98.19 211 ALA A CA 1
ATOM 1694 C C . ALA A 1 211 ? -15.590 5.718 2.113 1.00 98.19 211 ALA A C 1
ATOM 1696 O O . ALA A 1 211 ? -16.227 5.380 3.108 1.00 98.19 211 ALA A O 1
ATOM 1697 N N . ASP A 1 212 ? -15.787 5.168 0.916 1.00 98.50 212 ASP A N 1
ATOM 1698 C CA . ASP A 1 212 ? -16.683 4.029 0.706 1.00 98.50 212 ASP A CA 1
ATOM 1699 C C . ASP A 1 212 ? -16.275 2.857 1.614 1.00 98.50 212 ASP A C 1
ATOM 1701 O O . ASP A 1 212 ? -15.160 2.337 1.514 1.00 98.50 212 ASP A O 1
ATOM 1705 N N . GLY A 1 213 ? -17.181 2.447 2.505 1.00 98.19 213 GLY A N 1
ATOM 1706 C CA . GLY A 1 213 ? -16.941 1.401 3.496 1.00 98.19 213 GLY A CA 1
ATOM 1707 C C . GLY A 1 213 ? -16.566 0.059 2.864 1.00 98.19 213 GLY A C 1
ATOM 1708 O O . GLY A 1 213 ? -15.892 -0.750 3.497 1.00 98.19 213 GLY A O 1
ATOM 1709 N N . ALA A 1 214 ? -16.937 -0.173 1.597 1.00 98.38 214 ALA A N 1
ATOM 1710 C CA . ALA A 1 214 ? -16.613 -1.411 0.892 1.00 98.38 214 ALA A CA 1
ATOM 1711 C C . ALA A 1 214 ? -15.106 -1.567 0.628 1.00 98.38 214 ALA A C 1
ATOM 1713 O O . ALA A 1 214 ? -14.637 -2.671 0.366 1.00 98.38 214 ALA A O 1
ATOM 1714 N N . ALA A 1 215 ? -14.320 -0.493 0.731 1.00 98.50 215 ALA A N 1
ATOM 1715 C CA . ALA A 1 215 ? -12.868 -0.546 0.573 1.00 98.50 215 ALA A CA 1
ATOM 1716 C C . ALA A 1 215 ? -12.146 -1.254 1.733 1.00 98.50 215 ALA A C 1
ATOM 1718 O O . ALA A 1 215 ? -10.978 -1.631 1.592 1.00 98.50 215 ALA A O 1
ATOM 1719 N N . PHE A 1 216 ? -12.817 -1.395 2.879 1.00 98.62 216 PHE A N 1
ATOM 1720 C CA . PHE A 1 216 ? -12.175 -1.664 4.157 1.00 98.62 216 PHE A CA 1
ATOM 1721 C C . PHE A 1 216 ? -12.548 -3.031 4.717 1.00 98.62 216 PHE A C 1
ATOM 1723 O O . PHE A 1 216 ? -13.725 -3.332 4.926 1.00 98.62 216 PHE A O 1
ATOM 1730 N N . LYS A 1 217 ? -11.530 -3.823 5.047 1.00 98.00 217 LYS A N 1
ATOM 1731 C CA . LYS A 1 217 ? -11.677 -4.994 5.906 1.00 98.00 217 LYS A CA 1
ATOM 1732 C C . LYS A 1 217 ? -11.518 -4.538 7.352 1.00 98.00 217 LYS A C 1
ATOM 1734 O O . LYS A 1 217 ? -10.455 -4.047 7.721 1.00 98.00 217 LYS A O 1
ATOM 1739 N N . ILE A 1 218 ? -12.561 -4.694 8.164 1.00 97.31 218 ILE A N 1
ATOM 1740 C CA . ILE A 1 218 ? -12.480 -4.434 9.607 1.00 97.31 218 ILE A CA 1
ATOM 1741 C C . ILE A 1 218 ? -11.542 -5.469 10.226 1.00 97.31 218 ILE A C 1
ATOM 1743 O O . ILE A 1 218 ? -11.726 -6.664 10.000 1.00 97.31 218 ILE A O 1
ATOM 1747 N N . LEU A 1 219 ? -10.549 -5.000 10.978 1.00 96.12 219 LEU A N 1
ATOM 1748 C CA . LEU A 1 219 ? -9.598 -5.861 11.663 1.00 96.12 219 LEU A CA 1
ATOM 1749 C C . LEU A 1 219 ? -10.179 -6.337 12.992 1.00 96.12 219 LEU A C 1
ATOM 1751 O O . LEU A 1 219 ? -10.762 -5.569 13.758 1.00 96.12 219 LEU A O 1
ATOM 1755 N N . THR A 1 220 ? -9.993 -7.621 13.250 1.00 93.62 220 THR A N 1
ATOM 1756 C CA . THR A 1 220 ? -10.426 -8.327 14.452 1.00 93.62 220 THR A CA 1
ATOM 1757 C C . THR A 1 220 ? -9.218 -8.823 15.243 1.00 93.62 220 THR A C 1
ATOM 1759 O O . THR A 1 220 ? -8.094 -8.836 14.739 1.00 93.62 220 THR A O 1
ATOM 1762 N N . ASP A 1 221 ? -9.448 -9.288 16.471 1.00 91.75 221 ASP A N 1
ATOM 1763 C CA . ASP A 1 221 ? -8.393 -9.903 17.287 1.00 91.75 221 ASP A CA 1
ATOM 1764 C C . ASP A 1 221 ? -7.752 -11.116 16.590 1.00 91.75 221 ASP A C 1
ATOM 1766 O O . ASP A 1 221 ? -6.562 -11.370 16.762 1.00 91.75 221 ASP A O 1
ATOM 1770 N N . GLU A 1 222 ? -8.515 -11.842 15.765 1.00 92.62 222 GLU A N 1
ATOM 1771 C CA . GLU A 1 222 ? -8.014 -12.978 14.984 1.00 92.62 222 GLU A CA 1
ATOM 1772 C C . GLU A 1 222 ? -7.040 -12.534 13.883 1.00 92.62 222 GLU A C 1
ATOM 1774 O O . GLU A 1 222 ? -6.038 -13.205 13.642 1.00 92.62 222 GLU A O 1
ATOM 1779 N N . ASP A 1 223 ? -7.265 -11.369 13.267 1.00 92.25 223 ASP A N 1
ATOM 1780 C CA . ASP A 1 223 ? -6.396 -10.839 12.206 1.00 92.25 223 ASP A CA 1
ATOM 1781 C C . ASP A 1 223 ? -4.996 -10.458 12.707 1.00 92.25 223 ASP A C 1
ATOM 1783 O O . ASP A 1 223 ? -4.043 -10.403 11.927 1.00 92.25 223 ASP A O 1
ATOM 1787 N N . VAL A 1 224 ? -4.867 -10.188 14.008 1.00 89.50 224 VAL A N 1
ATOM 1788 C CA . VAL A 1 224 ? -3.604 -9.821 14.666 1.00 89.50 224 VAL A CA 1
ATOM 1789 C C . VAL A 1 224 ? -3.105 -10.892 15.636 1.00 89.50 224 VAL A C 1
ATOM 1791 O O . VAL A 1 224 ? -2.091 -10.689 16.312 1.00 89.50 224 VAL A O 1
ATOM 1794 N N . ALA A 1 225 ? -3.784 -12.039 15.696 1.00 90.62 225 ALA A N 1
ATOM 1795 C CA . ALA A 1 225 ? -3.393 -13.142 16.553 1.00 90.62 225 ALA A CA 1
ATOM 1796 C C . ALA A 1 225 ? -2.027 -13.719 16.126 1.00 90.62 225 ALA A C 1
ATOM 1798 O O . ALA A 1 225 ? -1.678 -13.724 14.939 1.00 90.62 225 ALA A O 1
ATOM 1799 N N . PRO A 1 226 ? -1.220 -14.235 17.073 1.00 88.00 226 PRO A N 1
ATOM 1800 C CA . PRO A 1 226 ? 0.005 -14.944 16.731 1.00 88.00 226 PRO A CA 1
ATOM 1801 C C . PRO A 1 226 ? -0.279 -16.126 15.793 1.00 88.00 226 PRO A C 1
ATOM 1803 O O . PRO A 1 226 ? -1.148 -16.940 16.080 1.00 88.00 226 PRO A O 1
ATOM 1806 N N . ILE A 1 227 ? 0.502 -16.257 14.715 1.00 87.56 227 ILE A N 1
ATOM 1807 C CA . ILE A 1 227 ? 0.342 -17.335 13.716 1.00 87.56 227 ILE A CA 1
ATOM 1808 C C . ILE A 1 227 ? 0.532 -18.727 14.347 1.00 87.56 227 ILE A C 1
ATOM 1810 O O . ILE A 1 227 ? -0.196 -19.658 14.015 1.00 87.56 227 ILE A O 1
ATOM 1814 N N . SER A 1 228 ? 1.475 -18.853 15.287 1.00 91.25 228 SER A N 1
ATOM 1815 C CA . SER A 1 228 ? 1.699 -20.079 16.069 1.00 91.25 228 SER A CA 1
ATOM 1816 C C . SER A 1 228 ? 1.650 -19.736 17.565 1.00 91.25 228 SER A C 1
ATOM 1818 O O . SER A 1 228 ? 2.706 -19.452 18.149 1.00 91.25 228 SER A O 1
ATOM 1820 N N . PRO A 1 229 ? 0.452 -19.675 18.180 1.00 90.62 229 PRO A N 1
ATOM 1821 C CA . PRO A 1 229 ? 0.281 -19.245 19.570 1.00 90.62 229 PRO A CA 1
ATOM 1822 C C . PRO A 1 229 ? 0.747 -20.299 20.583 1.00 90.62 229 PRO A C 1
ATOM 1824 O O . PRO A 1 229 ? 1.144 -19.944 21.687 1.00 90.62 229 PRO A O 1
ATOM 1827 N N . ASP A 1 230 ? 0.758 -21.577 20.194 1.00 91.56 230 ASP A N 1
ATOM 1828 C CA . ASP A 1 230 ? 1.144 -22.702 21.059 1.00 91.56 230 ASP A CA 1
ATOM 1829 C C . ASP A 1 230 ? 2.665 -22.858 21.223 1.00 91.56 230 ASP A C 1
ATOM 1831 O O . ASP A 1 230 ? 3.137 -23.723 21.960 1.00 91.56 230 ASP A O 1
ATOM 1835 N N . PHE A 1 231 ? 3.446 -22.043 20.515 1.00 92.62 231 PHE A N 1
ATOM 1836 C CA . PHE A 1 231 ? 4.899 -22.093 20.546 1.00 92.62 231 PHE A CA 1
ATOM 1837 C C . PHE A 1 231 ? 5.441 -21.117 21.595 1.00 92.62 231 PHE A C 1
ATOM 1839 O O . PHE A 1 231 ? 5.085 -19.936 21.555 1.00 92.62 231 PHE A O 1
ATOM 1846 N N . ASP A 1 232 ? 6.314 -21.582 22.498 1.00 92.75 232 ASP A N 1
ATOM 1847 C CA . ASP A 1 232 ? 6.890 -20.730 23.548 1.00 92.75 232 ASP A CA 1
ATOM 1848 C C . ASP A 1 232 ? 7.552 -19.493 22.902 1.00 92.75 232 ASP A C 1
ATOM 1850 O O . ASP A 1 232 ? 8.448 -19.641 22.061 1.00 92.75 232 ASP A O 1
ATOM 1854 N N . PRO A 1 233 ? 7.138 -18.260 23.260 1.00 89.25 233 PRO A N 1
ATOM 1855 C CA . PRO A 1 233 ? 7.738 -17.043 22.724 1.00 89.25 233 PRO A CA 1
ATOM 1856 C C . PRO A 1 233 ? 9.262 -16.975 22.887 1.00 89.25 233 PRO A C 1
ATOM 1858 O O . PRO A 1 233 ? 9.924 -16.372 22.045 1.00 89.25 233 PRO A O 1
ATOM 1861 N N . ASN A 1 234 ? 9.830 -17.609 23.919 1.00 90.50 234 ASN A N 1
ATOM 1862 C CA . ASN A 1 234 ? 11.280 -17.656 24.147 1.00 90.50 234 ASN A CA 1
ATOM 1863 C C . ASN A 1 234 ? 12.022 -18.546 23.141 1.00 90.50 234 ASN A C 1
ATOM 1865 O O . ASN A 1 234 ? 13.234 -18.415 22.970 1.00 90.50 234 ASN A O 1
ATOM 1869 N N . GLU A 1 235 ? 11.308 -19.449 22.474 1.00 94.12 235 GLU A N 1
ATOM 1870 C CA . GLU A 1 235 ? 11.853 -20.310 21.431 1.00 94.12 235 GLU A CA 1
ATOM 1871 C C . GLU A 1 235 ? 11.676 -19.700 20.026 1.00 94.12 235 GLU A C 1
ATOM 1873 O O . GLU A 1 235 ? 12.217 -20.227 19.048 1.00 94.12 235 GLU A O 1
ATOM 1878 N N . LYS A 1 236 ? 10.957 -18.573 19.897 1.00 94.44 236 LYS A N 1
ATOM 1879 C CA . LYS A 1 236 ? 10.862 -17.815 18.643 1.00 94.44 236 LYS A CA 1
ATOM 1880 C C . LYS A 1 236 ? 12.074 -16.903 18.492 1.00 94.44 236 LYS A C 1
ATOM 1882 O O . LYS A 1 236 ? 12.387 -16.104 19.372 1.00 94.44 236 LYS A O 1
ATOM 1887 N N . LYS A 1 237 ? 12.755 -16.979 17.348 1.00 95.31 237 LYS A N 1
ATOM 1888 C CA . LYS A 1 237 ? 13.985 -16.211 17.105 1.00 95.31 237 LYS A CA 1
ATOM 1889 C C . LYS A 1 237 ? 14.032 -15.653 15.694 1.00 95.31 237 LYS A C 1
ATOM 1891 O O . LYS A 1 237 ? 13.788 -16.373 14.734 1.00 95.31 237 LYS A O 1
ATOM 1896 N N . ILE A 1 238 ? 14.442 -14.395 15.566 1.00 96.12 238 ILE A N 1
ATOM 1897 C CA . ILE A 1 238 ? 14.803 -13.783 14.285 1.00 96.12 238 ILE A CA 1
ATOM 1898 C C . ILE A 1 238 ? 16.328 -13.717 14.215 1.00 96.12 238 ILE A C 1
ATOM 1900 O O . ILE A 1 238 ? 16.985 -13.303 15.166 1.00 96.12 238 ILE A O 1
ATOM 1904 N N . THR A 1 239 ? 16.910 -14.158 13.107 1.00 97.25 239 THR A N 1
ATOM 1905 C CA . THR A 1 239 ? 18.345 -14.048 12.830 1.00 97.25 239 THR A CA 1
ATOM 1906 C C . THR A 1 239 ? 18.528 -13.272 11.538 1.00 97.25 239 THR A C 1
ATOM 1908 O O . THR A 1 239 ? 18.045 -13.698 10.495 1.00 97.25 239 THR A O 1
ATOM 1911 N N . ALA A 1 240 ? 19.216 -12.136 11.614 1.00 97.06 240 ALA A N 1
ATOM 1912 C CA . ALA A 1 240 ? 19.594 -11.340 10.455 1.00 97.06 240 ALA A CA 1
ATOM 1913 C C . ALA A 1 240 ? 21.100 -11.484 10.210 1.00 97.06 240 ALA A C 1
ATOM 1915 O O . ALA A 1 240 ? 21.907 -11.188 11.090 1.00 97.06 240 ALA A O 1
ATOM 1916 N N . ASP A 1 241 ? 21.468 -11.943 9.019 1.00 96.50 241 ASP A N 1
ATOM 1917 C CA . ASP A 1 241 ? 22.846 -11.997 8.538 1.00 96.50 241 ASP A CA 1
ATOM 1918 C C . ASP A 1 241 ? 23.095 -10.740 7.694 1.00 96.50 241 ASP A C 1
ATOM 1920 O O . ASP A 1 241 ? 22.576 -10.606 6.580 1.00 96.50 241 ASP A O 1
ATOM 1924 N N . LEU A 1 242 ? 23.839 -9.789 8.265 1.00 94.38 242 LEU A N 1
ATOM 1925 C CA . LEU A 1 242 ? 24.112 -8.493 7.639 1.00 94.38 242 LEU A CA 1
ATOM 1926 C C . LEU A 1 242 ? 25.153 -8.592 6.513 1.00 94.38 242 LEU A C 1
ATOM 1928 O O . LEU A 1 242 ? 25.158 -7.748 5.622 1.00 94.38 242 LEU A O 1
ATOM 1932 N N . ASP A 1 243 ? 25.994 -9.627 6.493 1.00 91.88 243 ASP A N 1
ATOM 1933 C CA . ASP A 1 243 ? 26.966 -9.822 5.411 1.00 91.88 243 ASP A CA 1
ATOM 1934 C C . ASP A 1 243 ? 26.281 -10.413 4.176 1.00 91.88 243 ASP A C 1
ATOM 1936 O O . ASP A 1 243 ? 26.533 -10.004 3.041 1.00 91.88 243 ASP A O 1
ATOM 1940 N N . ARG A 1 244 ? 25.369 -11.369 4.391 1.00 94.75 244 ARG A N 1
ATOM 1941 C CA . ARG A 1 244 ? 24.607 -12.027 3.318 1.00 94.75 244 ARG A CA 1
ATOM 1942 C C . ARG A 1 244 ? 23.328 -11.299 2.938 1.00 94.75 244 ARG A C 1
ATOM 1944 O O . ARG A 1 244 ? 22.736 -11.641 1.915 1.00 94.75 244 ARG A O 1
ATOM 1951 N N . GLN A 1 245 ? 22.913 -10.311 3.731 1.00 95.25 245 GLN A N 1
ATOM 1952 C CA . GLN A 1 245 ? 21.667 -9.572 3.544 1.00 95.25 245 GLN A CA 1
ATOM 1953 C C . GLN A 1 245 ? 20.458 -10.518 3.518 1.00 95.25 245 GLN A C 1
ATOM 1955 O O . GLN A 1 245 ? 19.619 -10.494 2.612 1.00 95.25 245 GLN A O 1
ATOM 1960 N N . THR A 1 246 ? 20.374 -11.378 4.535 1.00 97.38 246 THR A N 1
ATOM 1961 C CA . THR A 1 246 ? 19.289 -12.358 4.705 1.00 97.38 246 THR A CA 1
ATOM 1962 C C . THR A 1 246 ? 18.713 -12.332 6.113 1.00 97.38 246 THR A C 1
ATOM 1964 O O . THR A 1 246 ? 19.420 -12.030 7.070 1.00 97.38 246 THR A O 1
ATOM 1967 N N . LEU A 1 247 ? 17.438 -12.685 6.244 1.00 97.94 247 LEU A N 1
ATOM 1968 C CA . LEU A 1 247 ? 16.740 -12.824 7.516 1.00 97.94 247 LEU A CA 1
ATOM 1969 C C . LEU A 1 247 ? 16.008 -14.162 7.562 1.00 97.94 247 LEU A C 1
ATOM 1971 O O . LEU A 1 247 ? 15.295 -14.517 6.625 1.00 97.94 2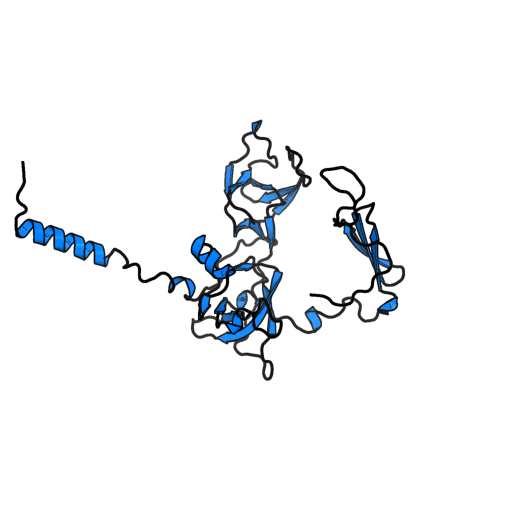47 LEU A O 1
ATOM 1975 N N . SER A 1 248 ? 16.161 -14.853 8.685 1.00 98.00 248 SER A N 1
ATOM 1976 C CA . SER A 1 248 ? 15.503 -16.116 9.003 1.00 98.00 248 SER A CA 1
ATOM 1977 C C . SER A 1 248 ? 14.690 -15.966 10.286 1.00 98.00 248 SER A C 1
ATOM 1979 O O . SER A 1 248 ? 15.199 -15.438 11.279 1.00 98.00 248 SER A O 1
ATOM 1981 N N . CYS A 1 249 ? 13.457 -16.463 10.299 1.00 96.44 249 CYS A N 1
ATOM 1982 C CA . CYS A 1 249 ? 12.651 -16.602 11.511 1.00 96.44 249 CYS A CA 1
ATOM 1983 C C . CYS A 1 249 ? 12.525 -18.078 11.875 1.00 96.44 249 CYS A C 1
ATOM 1985 O O . CYS A 1 249 ? 12.262 -18.919 11.014 1.00 96.44 249 CYS A O 1
ATOM 1987 N N . TYR A 1 250 ? 12.665 -18.372 13.161 1.00 95.88 250 TYR A N 1
ATOM 1988 C CA . TYR A 1 250 ? 12.652 -19.718 13.706 1.00 95.88 250 TYR A CA 1
ATOM 1989 C C . TYR A 1 250 ? 11.555 -19.886 14.745 1.00 95.88 250 TYR A C 1
ATOM 1991 O O . TYR A 1 250 ? 11.312 -18.985 15.550 1.00 95.88 250 TYR A O 1
ATOM 1999 N N . GLU A 1 251 ? 10.988 -21.086 14.761 1.00 96.00 251 GLU A N 1
ATOM 2000 C CA . GLU A 1 251 ? 10.235 -21.649 15.877 1.00 96.00 251 GLU A CA 1
ATOM 2001 C C . GLU A 1 251 ? 11.046 -22.844 16.398 1.00 96.00 251 GLU A C 1
ATOM 2003 O O . GLU A 1 251 ? 11.081 -23.926 15.802 1.00 96.00 251 GLU A O 1
ATOM 2008 N N . GLY A 1 252 ? 11.814 -22.603 17.467 1.00 93.94 252 GLY A N 1
ATOM 2009 C CA . GLY A 1 252 ? 12.743 -23.562 18.054 1.00 93.94 252 GLY A CA 1
ATOM 2010 C C . GLY A 1 252 ? 13.937 -23.771 17.136 1.00 93.94 252 GLY A C 1
ATOM 2011 O O . GLY A 1 252 ? 14.784 -22.890 16.982 1.00 93.94 252 GLY A O 1
ATOM 2012 N N . THR A 1 253 ? 14.009 -24.948 16.514 1.00 94.56 253 THR A N 1
ATOM 2013 C CA . THR A 1 253 ? 15.058 -25.286 15.535 1.00 94.56 253 THR A CA 1
ATOM 2014 C C . THR A 1 253 ? 14.578 -25.232 14.085 1.00 94.56 253 THR A C 1
ATOM 2016 O O . THR A 1 253 ? 15.402 -25.307 13.176 1.00 94.56 253 THR A O 1
ATOM 2019 N N . ASN A 1 254 ? 13.273 -25.062 13.853 1.00 95.06 254 ASN A N 1
ATOM 2020 C CA . ASN A 1 254 ? 12.692 -25.043 12.515 1.00 95.06 254 ASN A CA 1
ATOM 2021 C C . ASN A 1 254 ? 12.694 -23.619 11.955 1.00 95.06 254 ASN A C 1
ATOM 2023 O O . ASN A 1 254 ? 12.159 -22.709 12.588 1.00 95.06 254 ASN A O 1
ATOM 2027 N N . GLU A 1 255 ? 13.267 -23.422 10.766 1.00 96.38 255 GLU A N 1
ATOM 2028 C CA . GLU A 1 255 ? 13.121 -22.170 10.019 1.00 96.38 255 GLU A CA 1
ATOM 2029 C C . GLU A 1 255 ? 11.720 -22.126 9.401 1.00 96.38 255 GLU A C 1
ATOM 2031 O O . GLU A 1 255 ? 11.367 -22.967 8.574 1.00 96.38 255 GLU A O 1
ATOM 2036 N N . VAL A 1 256 ? 10.912 -21.157 9.826 1.00 95.69 256 VAL A N 1
ATOM 2037 C CA . VAL A 1 256 ? 9.522 -20.991 9.368 1.00 95.69 256 VAL A CA 1
ATOM 2038 C C . VAL A 1 256 ? 9.377 -19.878 8.336 1.00 95.69 256 VAL A C 1
ATOM 2040 O O . VAL A 1 256 ? 8.378 -19.812 7.623 1.00 95.69 256 VAL A O 1
ATOM 2043 N N . TYR A 1 257 ? 10.370 -18.994 8.237 1.00 96.56 257 TYR A N 1
ATOM 2044 C CA . TYR A 1 257 ? 10.393 -17.918 7.257 1.00 96.56 257 TYR A CA 1
ATOM 2045 C C . TYR A 1 257 ? 11.828 -17.548 6.897 1.00 96.56 257 TYR A C 1
ATOM 2047 O O . TYR A 1 257 ? 12.689 -17.462 7.770 1.00 96.56 257 TYR A O 1
ATOM 2055 N N . PHE A 1 258 ? 12.055 -17.274 5.616 1.00 97.38 258 PHE A N 1
ATOM 2056 C CA . PHE A 1 258 ? 13.325 -16.798 5.091 1.00 97.38 258 PHE A CA 1
ATOM 2057 C C . PHE A 1 258 ? 13.078 -15.710 4.049 1.00 97.38 258 PHE A C 1
ATOM 2059 O O . PHE A 1 258 ? 12.245 -15.867 3.151 1.00 97.38 258 PHE A O 1
ATOM 2066 N N . CYS A 1 259 ? 13.843 -14.624 4.116 1.00 95.94 259 CYS A N 1
ATOM 2067 C CA . CYS A 1 259 ? 13.876 -13.629 3.056 1.00 95.94 259 CYS A CA 1
ATOM 2068 C C . CYS A 1 259 ? 15.259 -12.991 2.889 1.00 95.94 259 CYS A C 1
ATOM 2070 O O . CYS A 1 259 ? 16.134 -13.069 3.750 1.00 95.94 259 CYS A O 1
ATOM 2072 N N . ARG A 1 260 ? 15.447 -12.316 1.751 1.00 95.19 260 ARG A N 1
ATOM 2073 C CA . ARG A 1 260 ? 16.534 -11.344 1.589 1.00 95.19 260 ARG A CA 1
ATOM 2074 C C . ARG A 1 260 ? 16.100 -10.013 2.189 1.00 95.19 260 ARG A C 1
ATOM 2076 O O . ARG A 1 260 ? 14.934 -9.641 2.064 1.00 95.19 260 ARG A O 1
ATOM 2083 N N . ILE A 1 261 ? 17.045 -9.295 2.772 1.00 94.69 261 ILE A N 1
ATOM 2084 C CA . ILE A 1 261 ? 16.842 -7.977 3.370 1.00 94.69 261 ILE A CA 1
ATOM 2085 C C . ILE A 1 261 ? 17.789 -6.953 2.738 1.00 94.69 261 ILE A C 1
ATOM 2087 O O . ILE A 1 261 ? 18.617 -7.292 1.899 1.00 94.69 261 ILE A O 1
ATOM 2091 N N . SER A 1 262 ? 17.629 -5.691 3.122 1.00 91.94 262 SER A N 1
ATOM 2092 C CA . SER A 1 262 ? 18.616 -4.635 2.911 1.00 91.94 262 SER A CA 1
ATOM 2093 C C . SER A 1 262 ? 18.771 -3.903 4.238 1.00 91.94 262 SER A C 1
ATOM 2095 O O . SER A 1 262 ? 17.835 -3.241 4.682 1.00 91.94 262 SER A O 1
ATOM 2097 N N . SER A 1 263 ? 19.910 -4.063 4.899 1.00 93.31 263 SER A N 1
ATOM 2098 C CA . SER A 1 263 ? 20.210 -3.431 6.180 1.00 93.31 263 SER A CA 1
ATOM 2099 C C . SER A 1 263 ? 20.822 -2.043 5.997 1.00 93.31 263 SER A C 1
ATOM 2101 O O . SER A 1 263 ? 21.030 -1.558 4.884 1.00 93.31 263 SER A O 1
ATOM 2103 N N . GLY A 1 264 ? 21.132 -1.406 7.121 1.00 92.69 264 GLY A N 1
ATOM 2104 C CA . GLY A 1 264 ? 21.874 -0.158 7.154 1.00 92.69 264 GLY A CA 1
ATOM 2105 C C . GLY A 1 264 ? 23.299 -0.271 6.591 1.00 92.69 264 GLY A C 1
ATOM 2106 O O . GLY A 1 264 ? 23.902 -1.346 6.633 1.00 92.69 264 GLY A O 1
ATOM 2107 N N . LEU A 1 265 ? 23.834 0.841 6.073 1.00 89.94 265 LEU A N 1
ATOM 2108 C CA . LEU A 1 265 ? 25.190 0.927 5.515 1.00 89.94 265 LEU A CA 1
ATOM 2109 C C . LEU A 1 265 ? 26.243 0.931 6.632 1.00 89.94 265 LEU A C 1
ATOM 2111 O O . LEU A 1 265 ? 26.169 1.755 7.540 1.00 89.94 265 LEU A O 1
ATOM 2115 N N . SER A 1 266 ? 27.254 0.067 6.514 1.00 89.88 266 SER A N 1
ATOM 2116 C CA . SER A 1 266 ? 28.400 -0.024 7.436 1.00 89.88 266 SER A CA 1
ATOM 2117 C C . SER A 1 266 ? 29.643 0.743 6.961 1.00 89.88 266 SER A C 1
ATOM 2119 O O . SER A 1 266 ? 30.741 0.573 7.496 1.00 89.88 266 SER A O 1
ATOM 2121 N N . TYR A 1 267 ? 29.500 1.587 5.939 1.00 90.38 267 TYR A N 1
ATOM 2122 C CA . TYR A 1 267 ? 30.570 2.419 5.396 1.00 90.38 267 TYR A CA 1
ATOM 2123 C C . TYR A 1 267 ? 30.041 3.785 4.960 1.00 90.38 267 TYR A C 1
ATOM 2125 O O . TYR A 1 267 ? 28.860 3.957 4.652 1.00 90.38 267 TYR A O 1
ATOM 2133 N N . ASP A 1 268 ? 30.935 4.766 4.923 1.00 89.06 268 ASP A N 1
ATOM 2134 C CA . ASP A 1 268 ? 30.658 6.088 4.383 1.00 89.06 268 ASP A CA 1
ATOM 2135 C C . ASP A 1 268 ? 30.795 6.055 2.847 1.00 89.06 268 ASP A C 1
ATOM 2137 O O . ASP A 1 268 ? 31.872 5.736 2.334 1.00 89.06 268 ASP A O 1
ATOM 2141 N N . PRO A 1 269 ? 29.737 6.379 2.081 1.00 86.12 269 PRO A N 1
ATOM 2142 C CA . PRO A 1 269 ? 29.764 6.260 0.625 1.00 86.12 269 PRO A CA 1
ATOM 2143 C C . PRO A 1 269 ? 30.663 7.293 -0.070 1.00 86.12 269 PRO A C 1
ATOM 2145 O O . PRO A 1 269 ? 31.011 7.091 -1.230 1.00 86.12 269 PRO A O 1
ATOM 2148 N N . ALA A 1 270 ? 31.040 8.389 0.598 1.00 90.75 270 ALA A N 1
ATOM 2149 C CA . ALA A 1 270 ? 31.919 9.410 0.034 1.00 90.75 270 ALA A CA 1
ATOM 2150 C C . ALA A 1 270 ? 33.403 9.073 0.238 1.00 90.75 270 ALA A C 1
ATOM 2152 O O . ALA A 1 270 ? 34.230 9.379 -0.618 1.00 90.75 270 ALA A O 1
ATOM 2153 N N . THR A 1 271 ? 33.744 8.452 1.370 1.00 92.50 271 THR A N 1
ATOM 2154 C CA . THR A 1 271 ? 35.139 8.160 1.749 1.00 92.50 271 THR A CA 1
ATOM 2155 C C . THR A 1 271 ? 35.525 6.688 1.606 1.00 92.50 271 THR A C 1
ATOM 2157 O O . THR A 1 271 ? 36.712 6.380 1.534 1.00 92.50 271 THR A O 1
ATOM 2160 N N . GLY A 1 272 ? 34.552 5.774 1.568 1.00 89.00 272 GLY A N 1
ATOM 2161 C CA . GLY A 1 272 ? 34.766 4.324 1.536 1.00 89.00 272 GLY A CA 1
ATOM 2162 C C . GLY A 1 272 ? 35.243 3.719 2.862 1.00 89.00 272 GLY A C 1
ATOM 2163 O O . GLY A 1 272 ? 35.531 2.526 2.913 1.00 89.00 272 GLY A O 1
ATOM 2164 N N . LEU A 1 273 ? 35.347 4.516 3.931 1.00 93.06 273 LEU A N 1
ATOM 2165 C CA . LEU A 1 273 ? 35.763 4.054 5.256 1.00 93.06 273 LEU A CA 1
ATOM 2166 C C . LEU A 1 273 ? 34.585 3.444 6.021 1.00 93.06 273 LEU A C 1
ATOM 2168 O O . LEU A 1 273 ? 33.443 3.869 5.851 1.00 93.06 273 LEU A O 1
ATOM 2172 N N . THR A 1 274 ? 34.864 2.481 6.901 1.00 90.75 274 THR A N 1
ATOM 2173 C CA . THR A 1 274 ? 33.859 1.900 7.805 1.00 90.75 274 THR A CA 1
ATOM 2174 C C . THR A 1 274 ? 33.188 2.990 8.647 1.00 90.75 274 THR A C 1
ATOM 2176 O O . THR A 1 274 ? 33.856 3.887 9.164 1.00 90.75 274 THR A O 1
ATOM 2179 N N . SER A 1 275 ? 31.865 2.918 8.783 1.00 91.38 275 SER A N 1
ATOM 2180 C CA . SER A 1 275 ? 31.062 3.874 9.543 1.00 91.38 275 SER A CA 1
ATOM 2181 C C . SER A 1 275 ? 29.825 3.202 10.127 1.00 91.38 275 SER A C 1
ATOM 2183 O O . SER A 1 275 ? 29.050 2.592 9.396 1.00 91.38 275 SER A O 1
ATOM 2185 N N . ASP A 1 276 ? 29.588 3.408 11.422 1.00 91.38 276 ASP A N 1
ATOM 2186 C CA . ASP A 1 276 ? 28.409 2.870 12.111 1.00 91.38 276 ASP A CA 1
ATOM 2187 C C . ASP A 1 276 ? 27.204 3.820 12.075 1.00 91.38 276 ASP A C 1
ATOM 2189 O O . ASP A 1 276 ? 26.137 3.506 12.595 1.00 91.38 276 ASP A O 1
ATOM 2193 N N . LYS A 1 277 ? 27.343 4.998 11.448 1.00 91.94 277 LYS A N 1
ATOM 2194 C CA . LYS A 1 277 ? 26.322 6.062 11.461 1.00 91.94 277 LYS A CA 1
ATOM 2195 C C . LYS A 1 277 ? 24.954 5.590 10.964 1.00 91.94 277 LYS A C 1
ATOM 2197 O O . LYS A 1 277 ? 23.930 6.068 11.445 1.00 91.94 277 LYS A O 1
ATOM 2202 N N . LEU A 1 278 ? 24.953 4.715 9.965 1.00 91.31 278 LEU A N 1
ATOM 2203 C CA . LEU A 1 278 ? 23.751 4.142 9.367 1.00 91.31 278 LEU A CA 1
ATOM 2204 C C . LEU A 1 278 ? 23.707 2.626 9.544 1.00 91.31 278 LEU A C 1
ATOM 2206 O O . LEU A 1 278 ? 22.823 2.002 8.970 1.00 91.31 278 LEU A O 1
ATOM 2210 N N . ALA A 1 279 ? 24.648 2.033 10.281 1.00 93.38 279 ALA A N 1
ATOM 2211 C CA . ALA A 1 279 ? 24.773 0.590 10.375 1.00 93.38 279 ALA A CA 1
ATOM 2212 C C . ALA A 1 279 ? 23.657 0.013 11.245 1.00 93.38 279 ALA A C 1
ATOM 2214 O O . ALA A 1 279 ? 23.289 0.565 12.284 1.00 93.38 279 ALA A O 1
ATOM 2215 N N . THR A 1 280 ? 23.130 -1.138 10.835 1.00 94.31 280 THR A N 1
ATOM 2216 C CA . THR A 1 280 ? 22.262 -1.924 11.710 1.00 94.31 280 THR A CA 1
ATOM 2217 C C . THR A 1 280 ? 23.110 -2.483 12.858 1.00 94.31 280 THR A C 1
ATOM 2219 O O . THR A 1 280 ? 24.136 -3.109 12.586 1.00 94.31 280 THR A O 1
ATOM 2222 N N . PRO A 1 281 ? 22.721 -2.273 14.130 1.00 92.75 281 PRO A N 1
ATOM 2223 C CA . PRO A 1 281 ? 23.510 -2.739 15.263 1.00 92.75 281 PRO A CA 1
ATOM 2224 C C . PRO A 1 281 ? 23.586 -4.266 15.302 1.00 92.75 281 PRO A C 1
ATOM 2226 O O . PRO A 1 281 ? 22.582 -4.957 15.128 1.00 92.75 281 PRO A O 1
ATOM 2229 N N . VAL A 1 282 ? 24.782 -4.785 15.577 1.00 93.12 282 VAL A N 1
ATOM 2230 C CA . VAL A 1 282 ? 25.020 -6.219 15.759 1.00 93.12 282 VAL A CA 1
ATOM 2231 C C . VAL A 1 282 ? 24.822 -6.588 17.226 1.00 93.12 282 VAL A C 1
ATOM 2233 O O . VAL A 1 282 ? 25.302 -5.892 18.120 1.00 93.12 282 VAL A O 1
ATOM 2236 N N . GLY A 1 283 ? 24.156 -7.713 17.480 1.00 94.25 283 GLY A N 1
ATOM 2237 C CA . GLY A 1 283 ? 24.024 -8.286 18.817 1.00 94.25 283 GLY A CA 1
ATOM 2238 C C . GLY A 1 283 ? 22.693 -8.996 19.034 1.00 94.25 283 GLY A C 1
ATOM 2239 O O . GLY A 1 283 ? 21.891 -9.154 18.115 1.00 94.25 283 GLY A O 1
ATOM 2240 N N . ASN A 1 284 ? 22.461 -9.411 20.279 1.00 94.50 284 ASN A N 1
ATOM 2241 C CA . ASN A 1 284 ? 21.176 -9.956 20.704 1.00 94.50 284 ASN A CA 1
ATOM 2242 C C . ASN A 1 284 ? 20.247 -8.798 21.069 1.00 94.50 284 ASN A C 1
ATOM 2244 O O . ASN A 1 284 ? 20.506 -8.071 22.028 1.00 94.50 284 ASN A O 1
ATOM 2248 N N . LEU A 1 285 ? 19.179 -8.635 20.294 1.00 93.25 285 LEU A N 1
ATOM 2249 C CA . LEU A 1 285 ? 18.188 -7.576 20.460 1.00 93.25 285 LEU A CA 1
ATOM 2250 C C . LEU A 1 285 ? 16.835 -8.179 20.845 1.00 93.25 285 LEU A C 1
ATOM 2252 O O . LEU A 1 285 ? 16.533 -9.321 20.501 1.00 93.25 285 LEU A O 1
ATOM 2256 N N . LEU A 1 286 ? 16.018 -7.393 21.545 1.00 90.06 286 LEU A N 1
ATOM 2257 C CA . LEU A 1 286 ? 14.654 -7.759 21.914 1.00 90.06 286 LEU A CA 1
ATOM 2258 C C . LEU A 1 286 ? 13.667 -6.865 21.172 1.00 90.06 286 LEU A C 1
ATOM 2260 O O . LEU A 1 286 ? 13.866 -5.653 21.066 1.00 90.06 286 LEU A O 1
ATOM 2264 N N . THR A 1 287 ? 12.581 -7.463 20.693 1.00 86.25 287 THR A N 1
ATOM 2265 C CA . THR A 1 287 ? 11.461 -6.691 20.154 1.00 86.25 287 THR A CA 1
ATOM 2266 C C . THR A 1 287 ? 10.730 -6.053 21.328 1.00 86.25 287 THR A C 1
ATOM 2268 O O . THR A 1 287 ? 10.146 -6.754 22.146 1.00 86.25 287 THR A O 1
ATOM 2271 N N . HIS A 1 288 ? 10.801 -4.728 21.437 1.00 80.25 288 HIS A N 1
ATOM 2272 C CA . HIS A 1 288 ? 10.152 -3.985 22.522 1.00 80.25 288 HIS A CA 1
ATOM 2273 C C . HIS A 1 288 ? 8.703 -3.609 22.183 1.00 80.25 288 HIS A C 1
ATOM 2275 O O . HIS A 1 288 ? 7.838 -3.616 23.050 1.00 80.25 288 HIS A O 1
ATOM 2281 N N . TRP A 1 289 ? 8.439 -3.276 20.920 1.00 70.06 289 TRP A N 1
ATOM 2282 C CA . TRP A 1 289 ? 7.131 -2.859 20.425 1.00 70.06 289 TRP A CA 1
ATOM 2283 C C . TRP A 1 289 ? 7.054 -3.074 18.910 1.00 70.06 289 TRP A C 1
ATOM 2285 O O . TRP A 1 289 ? 8.086 -3.182 18.243 1.00 70.06 289 TRP A O 1
ATOM 2295 N N . LYS A 1 290 ? 5.834 -3.144 18.378 1.00 68.69 290 LYS A N 1
ATOM 2296 C CA . LYS A 1 290 ? 5.534 -3.233 16.947 1.00 68.69 290 LYS A CA 1
ATOM 2297 C C . LYS A 1 290 ? 4.534 -2.123 16.612 1.00 68.69 290 LYS A C 1
ATOM 2299 O O . LYS A 1 290 ? 3.595 -1.930 17.381 1.00 68.69 290 LYS A O 1
ATOM 2304 N N . ILE A 1 291 ? 4.783 -1.407 15.515 1.00 47.22 291 ILE A N 1
ATOM 2305 C CA . ILE A 1 291 ? 3.843 -0.468 14.879 1.00 47.22 291 ILE A CA 1
ATOM 2306 C C . ILE A 1 291 ? 3.090 -1.229 13.798 1.00 47.22 291 ILE A C 1
ATOM 2308 O O . ILE A 1 291 ? 3.763 -2.022 13.094 1.00 47.22 291 ILE A O 1
#

Foldseek 3Di:
DDDDQDPVNVVVVVVVVVVVVVVPPPCDPDQCVQQPAFDDDDADPAQKKWFQQAWFFFFFAAQEPPVVVVGGPDTDHGRDIFHFDDKDFAHYDDPDPQRIWTDTPRHTTRPVRTDIAGAQFDDFDAWDDPPDQWFKWFQRHQKWFWRKDFDDDDPVSVVCVVVVNTDIDGGGDIFIFRTWHCPPVAIKTKGAQPPPRRHPHCVVVVIIIITGRRRIDTDDPVNVDDPCPVQDPVQWDWDADQVQQKIFIDRNPDTPDIDGHHAFDQADPVPRHGDCPGGDDDDDDDDPDDD

Secondary structure (DSSP, 8-state):
------HHHHHHHHHHHHHHHHHS-----S-HHHHS--PPPP---SSSEEEE-SSSEEEESSSB--GGGT-EEEEE-TT-EEE--EEEE-B--SS-S--EEEEETTEEEEGGGEEEE--------SSPPTT-S-EEEEE-SSEEE-EEEE----HHHHHHHHTTPPPEEETT-EEEEEEEE-TTSS-EEEE---TTSSSSSGGGGTEEEEEEGGGEEEP-TTTTS-SSTTS-GGGEEEEEETTTTEEEEEETTEEEEEEE-----SB-TTT--B--TTPPPPS--------

Radius of gyration: 26.47 Å; chains: 1; bounding box: 64×79×62 Å

pLDDT: mean 90.49, std 10.53, range [38.66, 98.62]

Sequence (291 aa):
MNQNLSRRDFLKIAGVSLGALAFSPYRLPYFDYLSAPKRLPEFPGSEIIGRVVENGIDLRNRPTNDDALNTSIGKLNADSLVEWNRQVVGNVIYGLSNQRYVETPQGYIYASVLQPTRNNPNTPIAEMPAGQPGFWAEVTVPYVNLAHEGTVQSPWLKSNIEYNFPPRLYYGQVVWIDQVRASNGFTEYRWNEDVNGHGYGYGAYGEFFWADGAAFKILTDEDVAPISPDFDPNEKKITADLDRQTLSCYEGTNEVYFCRISSGLSYDPATGLTSDKLATPVGNLLTHWKI